Protein AF-A0A8H4WJ00-F1 (afdb_monomer_lite)

Foldseek 3Di:
DLLVLLVVLLCVQDVVPPLSVVLNVLSVVLLVLLVVLVVLFCVQQPLPDQDDPCLVVSVLSNQQSNWQSLLFLSLLQVQLSRVVLDDPQQSVLSCVQRSLVSSLLQLLLLLCLLPNDCQQQLDRHDCQLRSGSHNLVVQLCVPDDPVRVVLSSVQGNHDDPSSVSVSVSSVVCVVVSVVVNVVVCVVSVVVSVVSLVPDDCPRHPDSLLVVLQCVVVSPVVPRPPDQHFLPDDDPSLSSVLVSVSSVQLRPPVVDPDDSNVSSSVSNVVSRVVSRVVSVVVD

Radius of gyration: 19.88 Å; chains: 1; bounding box: 49×37×58 Å

Secondary structure (DSSP, 8-state):
-HHHHHHHHHHHHHTTSTTHHHHHHHHHHHHHHHHHHHHHHHHHS-TT----TTHHHHHHHHHIIIIIIIIIIHHHHHHHHHTT---HHHHHHHHHHHHHHHHHHHHHHHHHHHHS-HHHHSS---TTTTT---HHHHHHHTT--HHHHHHHHHHTT--THHHHHHHHHHHHTHHHHHHHHHHHHHHHHHHHHHHHHH---TTS--HHHHHTSGGGTT-TTSTTSS--------HHHHHHHHHHHHHHHHHHTTS-S-TTTTHHHHHHHHHHHHHHHHHTT-

Structure (mmCIF, N/CA/C/O backbone):
data_AF-A0A8H4WJ00-F1
#
_entry.id   AF-A0A8H4WJ00-F1
#
loop_
_atom_site.group_PDB
_atom_site.id
_atom_site.type_symbol
_atom_site.label_atom_id
_atom_site.label_alt_id
_atom_site.label_comp_id
_atom_site.label_asym_id
_atom_site.label_entity_id
_atom_site.label_seq_id
_atom_site.pdbx_PDB_ins_code
_atom_site.Cartn_x
_atom_site.Cartn_y
_atom_site.Cartn_z
_atom_site.occupancy
_atom_site.B_iso_or_equiv
_atom_site.auth_seq_id
_atom_site.auth_comp_id
_atom_site.auth_asym_id
_atom_site.auth_atom_id
_atom_site.pdbx_PDB_model_num
ATOM 1 N N . MET A 1 1 ? -11.958 8.884 -18.689 1.00 50.88 1 MET A N 1
ATOM 2 C CA . MET A 1 1 ? -11.162 9.752 -19.596 1.00 50.88 1 MET A CA 1
ATOM 3 C C . MET A 1 1 ? -9.664 9.709 -19.283 1.00 50.88 1 MET A C 1
ATOM 5 O O . MET A 1 1 ? -8.896 9.595 -20.225 1.00 50.88 1 MET A O 1
ATOM 9 N N . LEU A 1 2 ? -9.235 9.750 -18.011 1.00 61.88 2 LEU A N 1
ATOM 10 C CA . LEU A 1 2 ? -7.806 9.668 -17.639 1.00 61.88 2 LEU A CA 1
ATOM 11 C C . LEU A 1 2 ? -7.157 8.312 -17.966 1.00 61.88 2 LEU A C 1
ATOM 13 O O . LEU A 1 2 ? -6.053 8.285 -18.496 1.00 61.88 2 LEU A O 1
ATOM 17 N N . GLU A 1 3 ? -7.874 7.209 -17.751 1.00 64.56 3 GLU A N 1
ATOM 18 C CA . GLU A 1 3 ? -7.416 5.850 -18.080 1.00 64.56 3 GLU A CA 1
ATOM 19 C C . GLU A 1 3 ? -7.071 5.677 -19.569 1.00 64.56 3 GLU A C 1
ATOM 21 O O . GLU A 1 3 ? -6.047 5.103 -19.917 1.00 64.56 3 GLU A O 1
ATOM 26 N N . ALA A 1 4 ? -7.842 6.291 -20.474 1.00 70.25 4 ALA A N 1
ATOM 27 C CA . ALA A 1 4 ? -7.526 6.279 -21.904 1.00 70.25 4 ALA A CA 1
ATOM 28 C C . ALA A 1 4 ? -6.147 6.907 -22.213 1.00 70.25 4 ALA A C 1
ATOM 30 O O . ALA A 1 4 ? -5.505 6.545 -23.201 1.00 70.25 4 ALA A O 1
ATOM 31 N N . GLY A 1 5 ? -5.658 7.812 -21.356 1.00 69.00 5 GLY A N 1
ATOM 32 C CA . GLY A 1 5 ? -4.314 8.384 -21.443 1.00 69.00 5 GLY A CA 1
ATOM 33 C C . GLY A 1 5 ? -3.200 7.343 -21.301 1.00 69.00 5 GLY A C 1
ATOM 34 O O . GLY A 1 5 ? -2.166 7.483 -21.954 1.00 69.00 5 GLY A O 1
ATOM 35 N N . ILE A 1 6 ? -3.437 6.267 -20.544 1.00 68.12 6 ILE A N 1
ATOM 36 C CA . ILE A 1 6 ? -2.496 5.154 -20.343 1.00 68.12 6 ILE A CA 1
ATOM 37 C C . ILE A 1 6 ? -2.206 4.441 -21.664 1.00 68.12 6 ILE A C 1
ATOM 39 O O . ILE A 1 6 ? -1.093 3.984 -21.882 1.00 68.12 6 ILE A O 1
ATOM 43 N N . TYR A 1 7 ? -3.168 4.400 -22.585 1.00 73.88 7 TYR A N 1
ATOM 44 C CA . TYR A 1 7 ? -2.993 3.745 -23.884 1.00 73.88 7 TYR A CA 1
ATOM 45 C C . TYR A 1 7 ? -2.555 4.720 -24.979 1.00 73.88 7 TYR A C 1
ATOM 47 O O . TYR A 1 7 ? -1.837 4.349 -25.912 1.00 73.88 7 T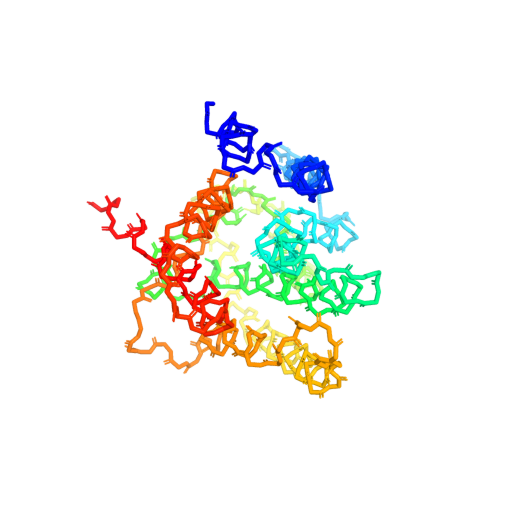YR A O 1
ATOM 55 N N . LEU A 1 8 ? -2.955 5.990 -24.873 1.00 76.94 8 LEU A N 1
ATOM 56 C CA . LEU A 1 8 ? -2.605 7.018 -25.851 1.00 76.94 8 LEU A CA 1
ATOM 57 C C . LEU A 1 8 ? -1.151 7.479 -25.718 1.00 76.94 8 LEU A C 1
ATOM 59 O O . LEU A 1 8 ? -0.478 7.666 -26.732 1.00 76.94 8 LEU A O 1
ATOM 63 N N . ILE A 1 9 ? -0.647 7.646 -24.495 1.00 73.50 9 ILE A N 1
ATOM 64 C CA . ILE A 1 9 ? 0.664 8.258 -24.257 1.00 73.50 9 ILE A CA 1
ATOM 65 C C . ILE A 1 9 ? 1.818 7.316 -24.640 1.00 73.50 9 ILE A C 1
ATOM 67 O O . ILE A 1 9 ? 2.657 7.737 -25.439 1.00 73.50 9 ILE A O 1
ATOM 71 N N . PRO A 1 10 ? 1.864 6.037 -24.217 1.00 73.88 10 PRO A N 1
ATOM 72 C CA . PRO A 1 10 ? 2.860 5.084 -24.710 1.00 73.88 10 PRO A CA 1
ATOM 73 C C . PRO A 1 10 ? 2.804 4.919 -26.229 1.00 73.8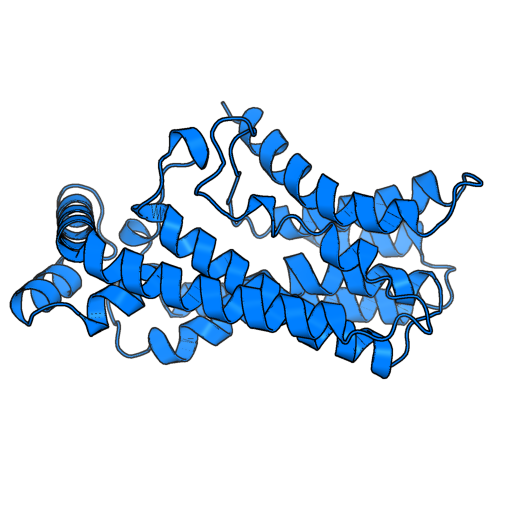8 10 PRO A C 1
ATOM 75 O O . PRO A 1 10 ? 3.842 4.883 -26.882 1.00 73.88 10 PRO A O 1
ATOM 78 N N . LYS A 1 11 ? 1.604 4.907 -26.827 1.00 80.19 11 LYS A N 1
ATOM 79 C CA . LYS A 1 11 ? 1.443 4.846 -28.287 1.00 80.19 11 LYS A CA 1
ATOM 80 C C . LYS A 1 11 ? 2.012 6.079 -28.997 1.00 80.19 11 LYS A C 1
ATOM 82 O O . LYS A 1 11 ? 2.527 5.963 -30.103 1.00 80.19 11 LYS A O 1
ATOM 87 N N . GLN A 1 12 ? 1.930 7.266 -28.406 1.00 78.50 12 GLN A N 1
ATOM 88 C CA . GLN A 1 12 ? 2.529 8.471 -28.990 1.00 78.50 12 GLN A CA 1
ATOM 89 C C . GLN A 1 12 ? 4.043 8.548 -28.765 1.00 78.50 12 GLN A C 1
ATOM 91 O O . GLN A 1 12 ? 4.761 9.045 -29.628 1.00 78.50 12 GLN A O 1
ATOM 96 N N . CYS A 1 13 ? 4.525 8.090 -27.611 1.00 73.62 13 CYS A N 1
ATOM 97 C CA . CYS A 1 13 ? 5.921 8.241 -27.204 1.00 73.62 13 CYS A CA 1
ATOM 98 C C . CYS A 1 13 ? 6.821 7.102 -27.694 1.00 73.62 13 CYS A C 1
ATOM 100 O O . CYS A 1 13 ? 7.981 7.343 -28.010 1.00 73.62 13 CYS A O 1
ATOM 102 N N . PHE A 1 14 ? 6.303 5.873 -27.743 1.00 79.75 14 PHE A N 1
ATOM 103 C CA . PHE A 1 14 ? 7.113 4.660 -27.848 1.00 79.75 14 PHE A CA 1
ATOM 104 C C . PHE A 1 14 ? 6.726 3.754 -29.010 1.00 79.75 14 PHE A C 1
ATOM 106 O O . PHE A 1 14 ? 7.332 2.707 -29.149 1.00 79.75 14 PHE A O 1
ATOM 113 N N . ARG A 1 15 ? 5.779 4.120 -29.881 1.00 87.38 15 ARG A N 1
ATOM 114 C CA . ARG A 1 15 ? 5.298 3.220 -30.952 1.00 87.38 15 ARG A CA 1
ATOM 115 C C . ARG A 1 15 ? 6.384 2.685 -31.890 1.00 87.38 15 ARG A C 1
ATOM 117 O O . ARG A 1 15 ? 6.210 1.606 -32.441 1.00 87.38 15 ARG A O 1
ATOM 124 N N . SER A 1 16 ? 7.471 3.425 -32.096 1.00 89.69 16 SER A N 1
ATOM 125 C CA . SER A 1 16 ? 8.626 2.982 -32.890 1.00 89.69 16 SER A CA 1
ATOM 126 C C . SER A 1 16 ? 9.734 2.327 -32.056 1.00 89.69 16 SER A C 1
ATOM 128 O O . SER A 1 16 ? 10.755 1.933 -32.611 1.00 89.69 16 SER A O 1
ATOM 130 N N . HIS A 1 17 ? 9.585 2.266 -30.733 1.00 87.75 17 HIS A N 1
ATOM 131 C CA . HIS A 1 17 ? 10.571 1.682 -29.834 1.00 87.75 17 HIS A CA 1
ATOM 132 C C . HIS A 1 17 ? 10.512 0.146 -29.906 1.00 87.75 17 HIS A C 1
ATOM 134 O O . HIS A 1 17 ? 9.410 -0.404 -29.876 1.00 87.75 17 HIS A O 1
ATOM 140 N N . PRO A 1 18 ? 11.652 -0.570 -29.937 1.00 93.00 18 PRO A N 1
ATOM 141 C CA . PRO A 1 18 ? 11.655 -2.034 -30.018 1.00 93.00 18 PRO A CA 1
ATOM 142 C C . PRO A 1 18 ? 10.881 -2.726 -28.886 1.00 93.00 18 PRO A C 1
ATOM 144 O O . PRO A 1 18 ? 10.153 -3.674 -29.143 1.00 93.00 18 PRO A O 1
ATOM 147 N N . ALA A 1 19 ? 10.959 -2.197 -27.660 1.00 89.69 19 ALA A N 1
ATOM 148 C CA . ALA A 1 19 ? 10.238 -2.717 -26.490 1.00 89.69 19 ALA A CA 1
ATOM 149 C C . ALA A 1 19 ? 8.786 -2.199 -26.352 1.00 89.69 19 ALA A C 1
ATOM 151 O O . ALA A 1 19 ? 8.213 -2.254 -25.267 1.00 89.69 19 ALA A O 1
ATOM 152 N N . TYR A 1 20 ? 8.196 -1.602 -27.399 1.00 90.00 20 TYR A N 1
ATOM 153 C CA . TYR A 1 20 ? 6.862 -0.989 -27.309 1.00 90.00 20 TYR A CA 1
ATOM 154 C C . TYR A 1 20 ? 5.785 -1.974 -26.858 1.00 90.00 20 TYR A C 1
ATOM 156 O O . TYR A 1 20 ? 4.983 -1.629 -25.993 1.00 90.00 20 TYR A O 1
ATOM 164 N N . ILE A 1 21 ? 5.769 -3.170 -27.452 1.00 93.00 21 ILE A N 1
ATOM 165 C CA . ILE A 1 21 ? 4.765 -4.192 -27.151 1.00 93.00 21 ILE A CA 1
ATOM 166 C C . ILE A 1 21 ? 4.910 -4.654 -25.706 1.00 93.00 21 ILE A C 1
ATOM 168 O O . ILE A 1 21 ? 3.934 -4.568 -24.973 1.00 93.00 21 ILE A O 1
ATOM 172 N N . ASP A 1 22 ? 6.122 -4.993 -25.265 1.00 91.69 22 ASP A N 1
ATOM 173 C CA . ASP A 1 22 ? 6.364 -5.436 -23.887 1.00 91.69 22 ASP A CA 1
ATOM 174 C C . ASP A 1 22 ? 5.949 -4.365 -22.866 1.00 91.69 22 ASP A C 1
ATOM 176 O O . ASP A 1 22 ? 5.297 -4.652 -21.865 1.00 91.69 22 ASP A O 1
ATOM 180 N N . ILE A 1 23 ? 6.290 -3.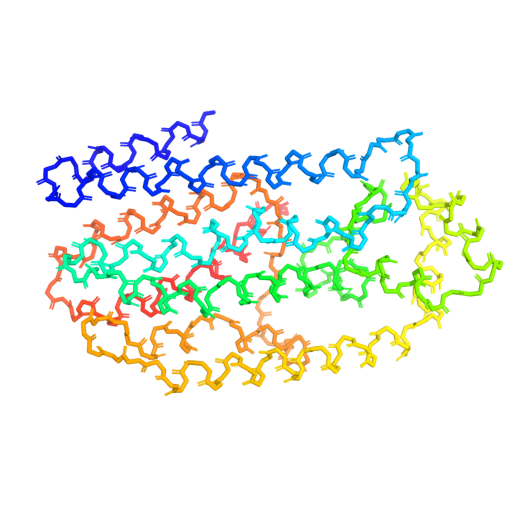096 -23.129 1.00 87.12 23 ILE A N 1
ATOM 181 C CA . ILE A 1 23 ? 5.881 -1.971 -22.278 1.00 87.12 23 ILE A CA 1
ATOM 182 C C . ILE A 1 23 ? 4.352 -1.863 -22.247 1.00 87.12 23 ILE A C 1
ATOM 184 O O . ILE A 1 23 ? 3.768 -1.686 -21.181 1.00 87.12 23 ILE A O 1
ATOM 188 N N . PHE A 1 24 ? 3.696 -1.955 -23.403 1.00 87.50 24 PHE A N 1
ATOM 189 C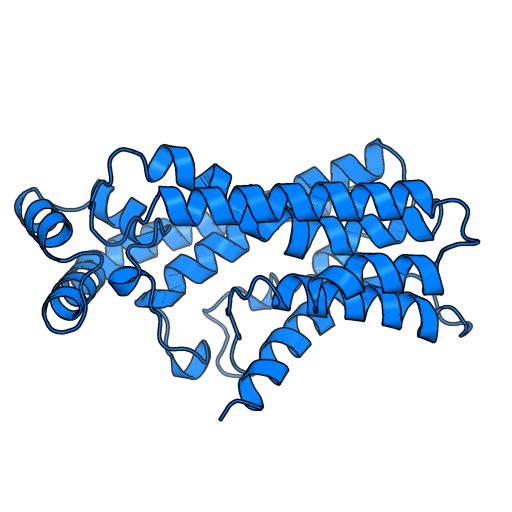 CA . PHE A 1 24 ? 2.246 -1.842 -23.516 1.00 87.50 24 PHE A CA 1
ATOM 190 C C . PHE A 1 24 ? 1.512 -2.998 -22.820 1.00 87.50 24 PHE A C 1
ATOM 192 O O . PHE A 1 24 ? 0.539 -2.756 -22.107 1.00 87.50 24 PHE A O 1
ATOM 199 N N . GLU A 1 25 ? 1.997 -4.230 -22.968 1.00 91.00 25 GLU A N 1
ATOM 200 C CA . GLU A 1 25 ? 1.484 -5.403 -22.257 1.00 91.00 25 GLU A CA 1
ATOM 201 C C . GLU A 1 25 ? 1.643 -5.251 -20.746 1.00 91.00 25 GLU A C 1
ATOM 203 O O . GLU A 1 25 ? 0.683 -5.486 -20.011 1.00 91.00 25 GLU A O 1
ATOM 208 N N . LEU A 1 26 ? 2.797 -4.753 -20.283 1.00 88.94 26 LEU A N 1
ATOM 209 C CA . LEU A 1 26 ? 3.007 -4.465 -18.869 1.00 88.94 26 LEU A CA 1
ATOM 210 C C . LEU A 1 26 ? 1.968 -3.461 -18.352 1.00 88.94 26 LEU A C 1
ATOM 212 O O . LEU A 1 26 ? 1.365 -3.698 -17.310 1.00 88.94 26 LEU A O 1
ATOM 216 N N . PHE A 1 27 ? 1.703 -2.373 -19.081 1.00 84.81 27 PHE A N 1
ATOM 217 C CA . PHE A 1 27 ? 0.651 -1.420 -18.714 1.00 84.81 27 PHE A CA 1
ATOM 218 C C . PHE A 1 27 ? -0.715 -2.090 -18.557 1.00 84.81 27 PHE A C 1
ATOM 220 O O . PHE A 1 27 ? -1.368 -1.900 -17.535 1.00 84.81 27 PHE A O 1
ATOM 227 N N . HIS A 1 28 ? -1.127 -2.896 -19.536 1.00 87.06 28 HIS A N 1
ATOM 228 C CA . HIS A 1 28 ? -2.401 -3.611 -19.489 1.00 87.06 28 HIS A CA 1
ATOM 229 C C . HIS A 1 28 ? -2.495 -4.578 -18.306 1.00 87.06 28 HIS A C 1
ATOM 231 O O . HIS A 1 28 ? -3.513 -4.600 -17.613 1.00 87.06 28 HIS A O 1
ATOM 237 N N . GLU A 1 29 ? -1.438 -5.351 -18.058 1.00 90.38 29 GLU A N 1
ATOM 238 C CA . GLU A 1 29 ? -1.390 -6.291 -16.942 1.00 90.38 29 GLU A CA 1
ATOM 239 C C . GLU A 1 29 ? -1.516 -5.558 -15.602 1.00 90.38 29 GLU A C 1
ATOM 241 O O . GLU A 1 29 ? -2.303 -5.968 -14.747 1.00 90.38 29 GLU A O 1
ATOM 246 N N . ARG A 1 30 ? -0.791 -4.442 -15.426 1.00 86.94 30 ARG A N 1
ATOM 247 C CA . ARG A 1 30 ? -0.863 -3.659 -14.187 1.00 86.94 30 ARG A CA 1
ATOM 248 C C . ARG A 1 30 ? -2.214 -2.976 -14.018 1.00 86.94 30 ARG A C 1
ATOM 250 O O . ARG A 1 30 ? -2.721 -2.976 -12.905 1.00 86.94 30 ARG A O 1
ATOM 257 N N . THR A 1 31 ? -2.837 -2.474 -15.088 1.00 83.69 31 THR A N 1
ATOM 258 C CA . THR A 1 31 ? -4.208 -1.937 -15.013 1.00 83.69 31 THR A CA 1
ATOM 259 C C . THR A 1 31 ? -5.184 -2.998 -14.519 1.00 83.69 31 THR A C 1
ATOM 261 O O . THR A 1 31 ? -5.901 -2.765 -13.551 1.00 83.69 31 THR A O 1
ATOM 264 N N . TRP A 1 32 ? -5.151 -4.192 -15.113 1.00 87.75 32 TRP A N 1
ATOM 265 C CA . TRP A 1 32 ? -6.017 -5.290 -14.692 1.00 87.75 32 TRP A CA 1
ATOM 266 C C . TRP A 1 32 ? -5.777 -5.701 -13.230 1.00 87.75 32 TRP A C 1
ATOM 268 O O . TRP A 1 32 ? -6.730 -5.903 -12.479 1.00 87.75 32 TRP A O 1
ATOM 278 N N . GLN A 1 33 ? -4.516 -5.781 -12.799 1.00 89.06 33 GLN A N 1
ATOM 279 C CA . GLN A 1 33 ? -4.152 -6.069 -11.409 1.00 89.06 33 GLN A CA 1
ATOM 280 C C . GLN A 1 33 ? -4.690 -5.011 -10.436 1.00 89.06 33 GLN A C 1
ATOM 282 O O . GLN A 1 33 ? -5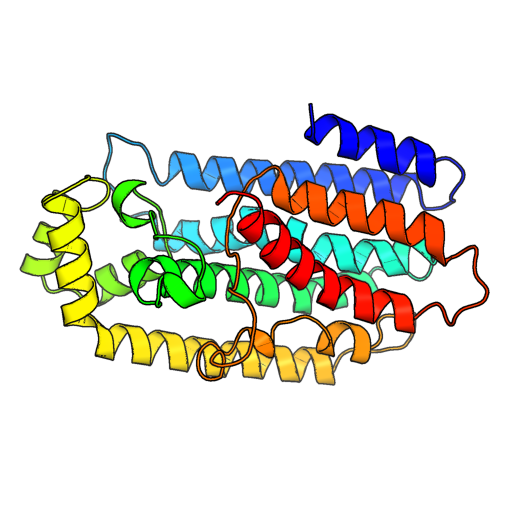.302 -5.368 -9.430 1.00 89.06 33 GLN A O 1
ATOM 287 N N . THR A 1 34 ? -4.535 -3.727 -10.754 1.00 84.38 34 THR A N 1
ATOM 288 C CA . THR A 1 34 ? -5.071 -2.623 -9.945 1.00 84.38 34 THR A CA 1
ATOM 289 C C . THR A 1 34 ? -6.594 -2.655 -9.879 1.00 84.38 34 THR A C 1
ATOM 291 O O . THR A 1 34 ? -7.164 -2.506 -8.796 1.00 84.38 34 THR A O 1
ATOM 294 N N . ASP A 1 35 ? -7.269 -2.956 -10.987 1.00 85.81 35 ASP A N 1
ATOM 295 C CA . ASP A 1 35 ? -8.725 -3.106 -11.009 1.00 85.81 35 ASP A CA 1
ATOM 296 C C . ASP A 1 35 ? -9.203 -4.285 -10.156 1.00 85.81 35 ASP A C 1
ATOM 298 O O . ASP A 1 35 ? -10.207 -4.162 -9.448 1.00 85.81 35 ASP A O 1
ATOM 302 N N . LEU A 1 36 ? -8.473 -5.407 -10.156 1.00 89.19 36 LEU A N 1
ATOM 303 C CA . LEU A 1 36 ? -8.727 -6.522 -9.241 1.00 89.19 36 LEU A CA 1
ATOM 304 C C . LEU A 1 36 ? -8.527 -6.116 -7.778 1.00 89.19 36 LEU A C 1
ATOM 306 O O . LEU A 1 36 ? -9.330 -6.500 -6.927 1.00 89.19 36 LEU A O 1
ATOM 310 N N . GLY A 1 37 ? -7.493 -5.327 -7.481 1.00 88.31 37 GLY A N 1
ATOM 311 C CA . GLY A 1 37 ? -7.250 -4.772 -6.150 1.00 88.31 37 GLY A CA 1
ATOM 312 C C . GLY A 1 37 ? -8.400 -3.880 -5.677 1.00 88.31 37 GLY A C 1
ATOM 313 O O . GLY A 1 37 ? -8.940 -4.089 -4.592 1.00 88.31 37 GLY A O 1
ATOM 314 N N . HIS A 1 38 ? -8.847 -2.943 -6.517 1.00 83.81 38 HIS A N 1
ATOM 315 C CA . HIS A 1 38 ? -10.003 -2.088 -6.231 1.00 83.81 38 HIS A CA 1
ATOM 316 C C . HIS A 1 38 ? -11.316 -2.867 -6.138 1.00 83.81 38 HIS A C 1
ATOM 318 O O . HIS A 1 38 ? -12.186 -2.530 -5.335 1.00 83.81 38 HIS A O 1
ATOM 324 N N . LEU A 1 39 ? -11.496 -3.904 -6.959 1.00 87.69 39 LEU A N 1
ATOM 325 C CA . LEU A 1 39 ? -12.635 -4.802 -6.831 1.00 87.69 39 LEU A CA 1
ATOM 326 C C . LEU A 1 39 ? -12.597 -5.520 -5.481 1.00 87.69 39 LEU A C 1
ATOM 328 O O . LEU A 1 39 ? -13.620 -5.528 -4.803 1.00 87.69 39 LEU A O 1
ATOM 332 N N . CYS A 1 40 ? -11.437 -6.055 -5.082 1.00 87.12 40 CYS A N 1
ATOM 333 C CA . CYS A 1 40 ? -11.230 -6.692 -3.782 1.00 87.12 40 CYS A CA 1
ATOM 334 C C . CYS A 1 40 ? -11.600 -5.743 -2.631 1.00 87.12 40 CYS A C 1
ATOM 336 O O . CYS A 1 40 ? -12.417 -6.108 -1.793 1.00 87.12 40 CYS A O 1
ATOM 338 N N . ASP A 1 41 ? -11.083 -4.511 -2.658 1.00 85.44 41 ASP A N 1
ATOM 339 C CA . ASP A 1 41 ? -11.375 -3.456 -1.675 1.00 85.44 41 ASP A CA 1
ATOM 340 C C . ASP A 1 41 ? -12.886 -3.225 -1.517 1.00 85.44 41 ASP A C 1
ATOM 342 O O . ASP A 1 41 ? -13.423 -3.269 -0.409 1.00 85.44 41 ASP A O 1
ATOM 346 N N . ARG A 1 42 ? -13.610 -3.103 -2.638 1.00 84.00 42 ARG A N 1
ATOM 347 C CA . ARG A 1 42 ? -15.070 -2.915 -2.636 1.00 84.00 42 ARG A CA 1
ATOM 348 C C . ARG A 1 42 ? -15.842 -4.130 -2.124 1.00 84.00 42 ARG A C 1
ATOM 350 O O . ARG A 1 42 ? -16.788 -3.961 -1.364 1.00 84.00 42 ARG A O 1
ATOM 357 N N . ILE A 1 43 ? -15.466 -5.353 -2.512 1.00 84.69 43 ILE A N 1
ATOM 358 C CA . ILE A 1 43 ? -16.167 -6.563 -2.036 1.00 84.69 43 ILE A CA 1
ATOM 359 C C . ILE A 1 43 ? -15.866 -6.874 -0.565 1.00 84.69 43 ILE A C 1
ATOM 361 O O . ILE A 1 43 ? -16.619 -7.620 0.058 1.00 84.69 43 ILE A O 1
ATOM 365 N N . THR A 1 44 ? -14.757 -6.365 -0.016 1.00 81.50 44 THR A N 1
ATOM 366 C CA . THR A 1 44 ? -14.441 -6.481 1.416 1.00 81.50 44 THR A CA 1
ATOM 367 C C . THR A 1 44 ? -15.133 -5.438 2.274 1.00 81.50 44 THR A C 1
ATOM 369 O O . THR A 1 44 ? -15.323 -5.693 3.455 1.00 81.50 44 THR A O 1
ATOM 372 N N . ALA A 1 45 ? -15.546 -4.317 1.687 1.00 76.81 45 ALA A N 1
ATOM 373 C CA . ALA A 1 45 ? -16.151 -3.190 2.385 1.00 76.81 45 ALA A CA 1
ATOM 374 C C . ALA A 1 45 ? -17.558 -2.854 1.842 1.00 76.81 45 ALA A C 1
ATOM 376 O O . ALA A 1 45 ? -17.791 -1.718 1.427 1.00 76.81 45 ALA A O 1
ATOM 377 N N . PRO A 1 46 ? -18.511 -3.808 1.777 1.00 75.44 46 PRO A N 1
ATOM 378 C CA . PRO A 1 46 ? -19.875 -3.472 1.379 1.00 75.44 46 PRO A CA 1
ATOM 379 C C . PRO A 1 46 ? -20.492 -2.507 2.403 1.00 75.44 46 PRO A C 1
ATOM 381 O O . PRO A 1 46 ? -20.306 -2.672 3.609 1.00 75.44 46 PRO A O 1
ATOM 384 N N . GLU A 1 47 ? -21.234 -1.510 1.920 1.00 65.12 47 GLU A N 1
ATOM 385 C CA . GLU A 1 47 ? -21.755 -0.408 2.748 1.00 65.12 47 GLU A CA 1
ATOM 386 C C . GLU A 1 47 ? -22.708 -0.892 3.862 1.00 65.12 47 GLU A C 1
ATOM 388 O O . GLU A 1 47 ? -22.730 -0.318 4.948 1.00 65.12 47 GLU A O 1
ATOM 393 N N . ASP A 1 48 ? -23.427 -1.998 3.625 1.00 65.12 48 ASP A N 1
ATOM 394 C CA . ASP A 1 48 ? -24.487 -2.498 4.515 1.00 65.12 48 ASP A CA 1
ATOM 395 C C . ASP A 1 48 ? -24.162 -3.829 5.228 1.00 65.12 48 ASP A C 1
ATOM 397 O O . ASP A 1 48 ? -24.963 -4.309 6.034 1.00 65.12 48 ASP A O 1
ATOM 401 N N . ILE A 1 49 ? -23.014 -4.463 4.940 1.00 66.69 49 ILE A N 1
ATOM 402 C CA . ILE A 1 49 ? -22.649 -5.780 5.499 1.00 66.69 49 ILE A CA 1
ATOM 403 C C . ILE A 1 49 ? -21.299 -5.692 6.219 1.00 66.69 49 ILE A C 1
ATOM 405 O O . ILE A 1 49 ? -20.237 -5.617 5.608 1.00 66.69 49 ILE A O 1
ATOM 409 N N . PHE A 1 50 ? -21.330 -5.779 7.546 1.00 67.69 50 PHE A N 1
ATOM 410 C CA . PHE A 1 50 ? -20.125 -5.761 8.376 1.00 67.69 50 PHE A CA 1
ATOM 411 C C . PHE A 1 50 ? -19.649 -7.192 8.627 1.00 67.69 50 PHE A C 1
ATOM 413 O O . PHE A 1 50 ? -20.322 -7.963 9.310 1.00 67.69 50 PHE A O 1
ATOM 420 N N . ASN A 1 51 ? -18.506 -7.570 8.048 1.00 72.12 51 ASN A N 1
ATOM 421 C CA . ASN A 1 51 ? -17.909 -8.884 8.270 1.00 72.12 51 ASN A CA 1
ATOM 422 C C . ASN A 1 51 ? -16.377 -8.828 8.239 1.00 72.12 51 ASN A C 1
ATOM 424 O O . ASN A 1 51 ? -15.771 -8.651 7.184 1.00 72.12 51 ASN A O 1
ATOM 428 N N . PHE A 1 52 ? -15.767 -9.080 9.395 1.00 80.38 52 PHE A N 1
ATOM 429 C CA . PHE A 1 52 ? -14.319 -9.081 9.579 1.00 80.38 52 PHE A CA 1
ATOM 430 C C . PHE A 1 52 ? -13.628 -10.416 9.271 1.00 80.38 52 PHE A C 1
ATOM 432 O O . PHE A 1 52 ? -12.405 -10.445 9.139 1.00 80.38 52 PHE A O 1
ATOM 439 N N . ASP A 1 53 ? -14.365 -11.521 9.132 1.00 76.94 53 ASP A N 1
ATOM 440 C CA . ASP A 1 53 ? -13.801 -12.880 9.085 1.00 76.94 53 ASP A CA 1
ATOM 441 C C . ASP A 1 53 ? -12.832 -13.079 7.912 1.00 76.94 53 ASP A C 1
ATOM 443 O O . ASP A 1 53 ? -11.879 -13.853 7.988 1.00 76.94 53 ASP A O 1
ATOM 447 N N . ASN A 1 54 ? -13.048 -12.340 6.824 1.00 76.44 54 ASN A N 1
ATOM 448 C CA . ASN A 1 54 ? -12.240 -12.439 5.614 1.00 76.44 54 ASN A CA 1
ATOM 449 C C . ASN A 1 54 ? -11.150 -11.366 5.500 1.00 76.44 54 ASN A C 1
ATOM 451 O O . ASN A 1 54 ? -10.359 -11.424 4.556 1.00 76.44 54 ASN A O 1
ATOM 455 N N . PHE A 1 55 ? -11.102 -10.390 6.411 1.00 82.06 55 PHE A N 1
ATOM 456 C CA . PHE A 1 55 ? -10.188 -9.252 6.294 1.00 82.06 55 PHE A CA 1
ATOM 457 C C . PHE A 1 55 ? -8.714 -9.693 6.311 1.00 82.06 55 PHE A C 1
ATOM 459 O O . PHE A 1 55 ? -7.996 -9.343 5.372 1.00 82.06 55 PHE A O 1
ATOM 466 N N . PRO A 1 56 ? -8.248 -10.547 7.249 1.00 79.19 56 PRO A N 1
ATOM 467 C CA . PRO A 1 56 ? -6.832 -10.916 7.302 1.00 79.19 56 PRO A CA 1
ATOM 468 C C . PRO A 1 56 ? -6.350 -11.664 6.054 1.00 79.19 56 PRO A C 1
ATOM 470 O O . PRO A 1 56 ? -5.234 -11.446 5.587 1.00 79.19 56 PRO A O 1
ATOM 473 N N . ILE A 1 57 ? -7.198 -12.533 5.494 1.00 75.81 57 ILE A N 1
ATOM 474 C CA . ILE A 1 57 ? -6.865 -13.361 4.325 1.00 75.81 57 ILE A CA 1
ATOM 475 C C . ILE A 1 57 ? -6.805 -12.501 3.055 1.00 75.81 57 ILE A C 1
ATOM 477 O O . ILE A 1 57 ? -5.968 -12.732 2.183 1.00 75.81 57 ILE A O 1
ATOM 481 N N . LYS A 1 58 ? -7.680 -11.495 2.948 1.00 84.50 58 LYS A N 1
ATOM 482 C CA . LYS A 1 58 ? -7.799 -10.643 1.757 1.00 84.50 58 LYS A CA 1
ATOM 483 C C . LYS A 1 58 ? -6.888 -9.419 1.788 1.00 84.50 58 LYS A C 1
ATOM 485 O O . LYS A 1 58 ? -6.549 -8.912 0.722 1.00 84.50 58 LYS A O 1
ATOM 490 N N . TYR A 1 59 ? -6.457 -8.971 2.966 1.00 91.12 59 TYR A N 1
ATOM 491 C CA . TYR A 1 59 ? -5.687 -7.738 3.113 1.00 91.12 59 TYR A CA 1
ATOM 492 C C . TYR A 1 59 ? -4.393 -7.740 2.291 1.00 91.12 59 TYR A C 1
ATOM 494 O O . TYR A 1 59 ? -4.154 -6.824 1.509 1.00 91.12 59 TYR A O 1
ATOM 502 N N . MET A 1 60 ? -3.590 -8.808 2.381 1.00 91.88 60 MET A N 1
ATOM 503 C CA . MET A 1 60 ? -2.334 -8.884 1.623 1.00 91.88 60 MET A CA 1
ATOM 504 C C . MET A 1 60 ? -2.555 -8.915 0.108 1.00 91.88 60 MET A C 1
ATOM 506 O O . MET A 1 60 ? -1.755 -8.357 -0.642 1.00 91.88 60 MET A O 1
ATOM 510 N N . PHE A 1 61 ? -3.651 -9.526 -0.352 1.00 92.00 61 PHE A N 1
ATOM 511 C CA . PHE A 1 61 ? -4.049 -9.463 -1.755 1.00 92.00 61 PHE A CA 1
ATOM 512 C C . PHE A 1 61 ? -4.377 -8.017 -2.146 1.00 92.00 61 PHE A C 1
ATOM 514 O O . PHE A 1 61 ? -3.823 -7.504 -3.114 1.00 92.00 61 PHE A O 1
ATOM 521 N N . LEU A 1 62 ? -5.214 -7.339 -1.356 1.00 90.38 62 LEU A N 1
ATOM 522 C CA . LEU A 1 62 ? -5.614 -5.955 -1.593 1.00 90.38 62 LEU A CA 1
ATOM 523 C C . LEU A 1 62 ? -4.393 -5.045 -1.746 1.00 90.38 62 LEU A C 1
ATOM 525 O O . LEU A 1 62 ? -4.234 -4.450 -2.805 1.00 90.38 62 LEU A O 1
ATOM 529 N N . VAL A 1 63 ? -3.486 -5.004 -0.769 1.00 90.56 63 VAL A N 1
ATOM 530 C CA . VAL A 1 63 ? -2.329 -4.087 -0.816 1.00 90.56 63 VAL A CA 1
ATOM 531 C C . VAL A 1 63 ? -1.341 -4.402 -1.945 1.00 90.56 63 VAL A C 1
ATOM 533 O O . VAL A 1 63 ? -0.690 -3.507 -2.484 1.00 90.56 63 VAL A O 1
ATOM 536 N N . THR A 1 64 ? -1.241 -5.672 -2.347 1.00 91.94 64 THR A N 1
ATOM 537 C CA . THR A 1 64 ? -0.356 -6.088 -3.446 1.00 91.94 64 THR A CA 1
ATOM 538 C C . THR A 1 64 ? -0.897 -5.617 -4.790 1.00 91.94 64 THR A C 1
ATOM 540 O O . THR A 1 64 ? -0.178 -5.005 -5.580 1.00 91.94 64 THR A O 1
ATOM 543 N N . TYR A 1 65 ? -2.173 -5.901 -5.045 1.00 90.69 65 TYR A N 1
ATOM 544 C CA . TYR A 1 65 ? -2.793 -5.675 -6.345 1.00 90.69 65 TYR A CA 1
ATOM 545 C C . TYR A 1 65 ? -3.263 -4.236 -6.527 1.00 90.69 65 TYR A C 1
ATOM 547 O O . TYR A 1 65 ? -3.090 -3.684 -7.606 1.00 90.69 65 TYR A O 1
ATOM 555 N N . LYS A 1 66 ? -3.787 -3.608 -5.471 1.00 86.31 66 LYS A N 1
ATOM 556 C CA . LYS A 1 66 ? -4.267 -2.223 -5.503 1.00 86.31 66 LYS A CA 1
ATOM 557 C C . LYS A 1 66 ? -3.125 -1.211 -5.600 1.00 86.31 66 LYS A C 1
ATOM 559 O O . LYS A 1 66 ? -3.285 -0.239 -6.323 1.00 86.31 66 LYS A O 1
ATOM 564 N N . THR A 1 67 ? -2.000 -1.464 -4.922 1.00 83.81 67 THR A N 1
ATOM 565 C CA . THR A 1 67 ? -0.960 -0.440 -4.704 1.00 83.81 67 THR A CA 1
ATOM 566 C C . THR A 1 67 ? 0.424 -0.884 -5.182 1.00 83.81 67 THR A C 1
ATOM 568 O O . THR A 1 67 ? 1.076 -0.198 -5.966 1.00 83.81 67 THR A O 1
ATOM 571 N N . ALA A 1 68 ? 0.919 -2.047 -4.744 1.00 88.75 68 ALA A N 1
ATOM 572 C CA . ALA A 1 68 ? 2.330 -2.389 -4.953 1.00 88.75 68 ALA A CA 1
ATOM 573 C C . ALA A 1 68 ? 2.726 -2.524 -6.440 1.00 88.75 68 ALA A C 1
ATOM 575 O O . ALA A 1 68 ? 3.798 -2.070 -6.855 1.00 88.75 68 ALA A O 1
ATOM 576 N N . HIS A 1 69 ? 1.859 -3.116 -7.263 1.00 88.25 69 HIS A N 1
ATOM 577 C CA . HIS A 1 69 ? 2.146 -3.319 -8.683 1.00 88.25 69 HIS A CA 1
ATOM 578 C C . HIS A 1 69 ? 2.180 -2.021 -9.501 1.00 88.25 69 HIS A C 1
ATOM 580 O O . HIS A 1 69 ? 3.122 -1.826 -10.275 1.00 88.25 69 HIS A O 1
ATOM 586 N N . CYS A 1 70 ? 1.182 -1.147 -9.350 1.00 80.44 70 CYS A N 1
ATOM 587 C CA . CYS A 1 70 ? 1.076 0.091 -10.126 1.00 80.44 70 CYS A CA 1
ATOM 588 C C . CYS A 1 70 ? 1.996 1.196 -9.595 1.00 80.44 70 CYS A C 1
ATOM 590 O O . CYS A 1 70 ? 2.679 1.837 -10.392 1.00 80.44 70 CYS A O 1
ATOM 592 N N . SER A 1 71 ? 2.063 1.399 -8.276 1.00 77.56 71 SER A N 1
ATOM 593 C CA . SER A 1 71 ? 2.751 2.557 -7.691 1.00 77.56 71 SER A CA 1
ATOM 594 C C . SER A 1 71 ? 4.255 2.330 -7.498 1.00 77.56 71 SER A C 1
ATOM 596 O O . SER A 1 71 ? 5.016 3.295 -7.488 1.00 77.56 71 SER A O 1
ATOM 598 N N . PHE A 1 72 ? 4.709 1.073 -7.378 1.00 82.75 72 PHE A N 1
ATOM 599 C CA . PHE A 1 72 ? 6.118 0.755 -7.093 1.00 82.75 72 PHE A CA 1
ATOM 600 C C . PHE A 1 72 ? 6.792 -0.059 -8.194 1.00 82.75 72 PHE A C 1
ATOM 602 O O . PHE A 1 72 ? 7.838 0.347 -8.699 1.00 82.75 72 PHE A O 1
ATOM 609 N N . TYR A 1 73 ? 6.220 -1.198 -8.590 1.00 88.44 73 TYR A N 1
ATOM 610 C CA . TYR A 1 73 ? 6.876 -2.079 -9.561 1.00 88.44 73 TYR A CA 1
ATOM 611 C C . TYR A 1 73 ? 6.898 -1.496 -10.981 1.00 88.44 73 TYR A C 1
ATOM 613 O O . TYR A 1 73 ? 7.974 -1.340 -11.562 1.00 88.44 73 TYR A O 1
ATOM 621 N N . LEU A 1 74 ? 5.726 -1.144 -11.523 1.00 86.06 74 LEU A N 1
ATOM 622 C CA . LEU A 1 74 ? 5.567 -0.578 -12.866 1.00 86.06 74 LEU A CA 1
ATOM 623 C C . LEU A 1 74 ? 6.561 0.558 -13.171 1.00 86.06 74 LEU A C 1
ATOM 625 O O . LEU A 1 74 ? 7.305 0.431 -14.145 1.00 86.06 74 LEU A O 1
ATOM 629 N N . PRO A 1 75 ? 6.645 1.642 -12.371 1.00 77.81 75 PRO A N 1
ATOM 630 C CA . PRO A 1 75 ? 7.494 2.782 -12.709 1.00 77.81 75 PRO A CA 1
ATOM 631 C C . PRO A 1 75 ? 8.983 2.434 -12.795 1.00 77.81 75 PRO A C 1
ATOM 633 O O . PRO A 1 75 ? 9.699 3.016 -13.611 1.00 77.81 75 PRO A O 1
ATOM 636 N N . VAL A 1 76 ? 9.454 1.473 -11.995 1.00 81.75 76 VAL A N 1
ATOM 637 C CA . VAL A 1 76 ? 10.858 1.042 -12.007 1.00 81.75 76 VAL A CA 1
ATOM 638 C C . VAL A 1 76 ? 11.120 0.041 -13.129 1.00 81.75 76 VAL A C 1
ATOM 640 O O . VAL A 1 76 ? 12.161 0.133 -13.773 1.00 81.75 76 VAL A O 1
ATOM 643 N N . ALA A 1 77 ? 10.187 -0.874 -13.409 1.00 87.31 77 ALA A N 1
ATOM 644 C CA . ALA A 1 77 ? 10.316 -1.873 -14.473 1.00 87.31 77 ALA A CA 1
ATOM 645 C C . ALA A 1 77 ? 10.358 -1.246 -15.878 1.00 87.31 77 ALA A C 1
ATOM 647 O O . ALA A 1 77 ? 11.077 -1.732 -16.754 1.00 87.31 77 ALA A O 1
ATOM 648 N N . LEU A 1 78 ? 9.665 -0.119 -16.085 1.00 84.69 78 LEU A N 1
ATOM 649 C CA . LEU A 1 78 ? 9.661 0.600 -17.365 1.00 84.69 78 LEU A CA 1
ATOM 650 C C . LEU A 1 78 ? 11.058 1.046 -17.811 1.00 84.69 78 LEU A C 1
ATOM 652 O O . LEU A 1 78 ? 11.341 1.089 -19.008 1.00 84.69 78 LEU A O 1
ATOM 656 N N . ALA A 1 79 ? 11.941 1.373 -16.870 1.00 81.44 79 ALA A N 1
ATOM 657 C CA . ALA A 1 79 ? 13.260 1.902 -17.176 1.00 81.44 79 ALA A CA 1
ATOM 658 C C . ALA A 1 79 ? 14.204 0.894 -17.863 1.00 81.44 79 ALA A C 1
ATOM 660 O O . ALA A 1 79 ? 14.667 1.193 -18.968 1.00 81.44 79 ALA A O 1
ATOM 661 N N . PRO A 1 80 ? 14.489 -0.297 -17.295 1.00 83.00 80 PRO A N 1
ATOM 662 C CA . PRO A 1 80 ? 15.301 -1.298 -17.976 1.00 83.00 80 PRO A CA 1
ATOM 663 C C . PRO A 1 80 ? 14.633 -1.803 -19.262 1.00 83.00 80 PRO A C 1
ATOM 665 O O . PRO A 1 80 ? 15.344 -2.102 -20.218 1.00 83.00 80 PRO A O 1
ATOM 668 N N . MET A 1 81 ? 13.296 -1.839 -19.348 1.00 86.94 81 MET A N 1
ATOM 669 C CA . MET A 1 81 ? 12.595 -2.201 -20.591 1.00 86.94 81 MET A CA 1
ATOM 670 C C . MET A 1 81 ? 12.836 -1.169 -21.694 1.00 86.94 81 MET A C 1
ATOM 672 O O . MET A 1 81 ? 13.218 -1.516 -22.811 1.00 86.94 81 MET A O 1
ATOM 676 N N . TYR A 1 82 ? 12.687 0.115 -21.369 1.00 83.75 82 TYR A N 1
ATOM 677 C CA . TYR A 1 82 ? 12.952 1.200 -22.306 1.00 83.75 82 TYR A CA 1
ATOM 678 C C . TYR A 1 82 ? 14.423 1.231 -22.741 1.00 83.75 82 TYR A C 1
ATOM 680 O O . TYR A 1 82 ? 14.730 1.433 -23.910 1.00 83.75 82 TYR A O 1
ATOM 688 N N . LEU A 1 83 ? 15.356 0.988 -21.822 1.00 83.62 83 LEU A N 1
ATOM 689 C CA . LEU A 1 83 ? 16.785 0.953 -22.139 1.00 83.62 83 LEU A CA 1
ATOM 690 C C . LEU A 1 83 ? 17.225 -0.332 -22.861 1.00 83.62 83 LEU A C 1
ATOM 692 O O . LEU A 1 83 ? 18.394 -0.424 -23.229 1.00 83.62 83 LEU A O 1
ATOM 696 N N . GLN A 1 84 ? 16.316 -1.293 -23.081 1.00 85.94 84 GLN A N 1
ATOM 697 C CA . GLN A 1 84 ? 16.602 -2.622 -23.643 1.00 85.94 84 GLN A CA 1
ATOM 698 C C . GLN A 1 84 ? 17.642 -3.405 -22.825 1.00 85.94 84 GLN A C 1
ATOM 700 O O . GLN A 1 84 ? 18.473 -4.136 -23.357 1.00 85.94 84 GLN A O 1
ATOM 705 N N . LEU A 1 85 ? 17.590 -3.229 -21.505 1.00 85.50 85 LEU A N 1
ATOM 706 C CA . LEU A 1 85 ? 18.423 -3.917 -20.518 1.00 85.50 85 LEU A CA 1
ATOM 707 C C . LEU A 1 85 ? 17.615 -4.897 -19.657 1.00 85.50 85 LEU A C 1
ATOM 709 O O . LEU A 1 85 ? 18.187 -5.627 -18.847 1.00 85.50 85 LEU A O 1
ATOM 713 N N . ALA A 1 86 ? 16.290 -4.914 -19.823 1.00 88.06 86 ALA A N 1
ATOM 714 C CA . ALA A 1 86 ? 15.415 -5.825 -19.110 1.00 88.06 86 ALA A CA 1
ATOM 715 C C . ALA A 1 86 ? 15.732 -7.281 -19.468 1.00 88.06 86 ALA A C 1
ATOM 717 O O . ALA A 1 86 ? 15.702 -7.700 -20.621 1.00 88.06 86 ALA A O 1
ATOM 718 N N . THR A 1 87 ? 15.994 -8.056 -18.429 1.00 89.38 87 THR A N 1
ATOM 719 C CA . THR A 1 87 ? 16.042 -9.516 -18.437 1.00 89.38 87 THR A CA 1
ATOM 720 C C . THR A 1 87 ? 15.100 -10.047 -17.360 1.00 89.38 87 THR A C 1
ATOM 722 O O . THR A 1 87 ? 14.784 -9.326 -16.407 1.00 89.38 87 THR A O 1
ATOM 725 N N . GLU A 1 88 ? 14.687 -11.309 -17.473 1.00 90.38 88 GLU A N 1
ATOM 726 C CA . GLU A 1 88 ? 13.860 -11.980 -16.460 1.00 90.38 88 GLU A CA 1
ATOM 727 C C . GLU A 1 88 ? 14.455 -11.830 -15.051 1.00 90.38 88 GLU A C 1
ATOM 729 O O . GLU A 1 88 ? 13.758 -11.459 -14.112 1.00 90.38 88 GLU A O 1
ATOM 734 N N . GLU A 1 89 ? 15.773 -11.990 -14.933 1.00 89.81 89 GLU A N 1
ATOM 735 C CA . GLU A 1 89 ? 16.530 -11.800 -13.695 1.00 89.81 89 GLU A CA 1
ATOM 736 C C . GLU A 1 89 ? 16.368 -10.383 -13.121 1.00 89.81 89 GLU A C 1
ATOM 738 O O . GLU A 1 89 ? 16.015 -10.217 -11.953 1.00 89.81 89 GLU A O 1
ATOM 743 N N . THR A 1 90 ? 16.570 -9.346 -13.942 1.00 87.50 90 THR A N 1
ATOM 744 C CA . THR A 1 90 ? 16.468 -7.947 -13.484 1.00 87.50 90 THR A CA 1
ATOM 745 C C . THR A 1 90 ? 15.041 -7.559 -13.097 1.00 87.50 90 THR A C 1
ATOM 747 O O . THR A 1 90 ? 14.846 -6.854 -12.106 1.00 87.50 90 THR A O 1
ATOM 750 N N . LEU A 1 91 ? 14.039 -8.032 -13.848 1.00 89.88 91 LEU A N 1
ATOM 751 C CA . LEU A 1 91 ? 12.630 -7.746 -13.581 1.00 89.88 91 LEU A CA 1
ATOM 752 C C . LEU A 1 91 ? 12.145 -8.492 -12.338 1.00 89.88 91 LEU A C 1
ATOM 754 O O . LEU A 1 91 ? 11.427 -7.909 -11.528 1.00 89.88 91 LEU A O 1
ATOM 758 N N . LYS A 1 92 ? 12.586 -9.740 -12.144 1.00 92.31 92 LYS A N 1
ATOM 759 C CA . LYS A 1 92 ? 12.327 -10.513 -10.928 1.00 92.31 92 LYS A CA 1
ATOM 760 C C . LYS A 1 92 ? 12.976 -9.863 -9.710 1.00 92.31 92 LYS A C 1
ATOM 762 O O . LYS A 1 92 ? 12.318 -9.703 -8.690 1.00 92.31 92 LYS A O 1
ATOM 767 N N . GLN A 1 93 ? 14.229 -9.425 -9.817 1.00 90.69 93 GLN A N 1
ATOM 768 C CA . GLN A 1 93 ? 14.902 -8.721 -8.725 1.00 90.69 93 GLN A CA 1
ATOM 769 C C . GLN A 1 93 ? 14.175 -7.423 -8.348 1.00 90.69 93 GLN A C 1
ATOM 771 O O . GLN A 1 93 ? 13.974 -7.157 -7.165 1.00 90.69 93 GLN A O 1
ATOM 776 N N . ALA A 1 94 ? 13.746 -6.631 -9.337 1.00 90.00 94 ALA A N 1
ATOM 777 C CA . ALA A 1 94 ? 12.939 -5.440 -9.087 1.00 90.00 94 ALA A CA 1
ATOM 778 C C . ALA A 1 94 ? 11.611 -5.803 -8.401 1.00 90.00 94 ALA A C 1
ATOM 780 O O . ALA A 1 94 ? 11.242 -5.180 -7.411 1.00 90.00 94 ALA A O 1
ATOM 781 N N . HIS A 1 95 ? 10.922 -6.845 -8.866 1.00 92.94 95 HIS A N 1
ATOM 782 C CA . HIS A 1 95 ? 9.679 -7.329 -8.266 1.00 92.94 95 HIS A CA 1
ATOM 783 C C . HIS A 1 95 ? 9.860 -7.760 -6.798 1.00 92.94 95 HIS A C 1
ATOM 785 O O . HIS A 1 95 ? 9.118 -7.315 -5.923 1.00 92.94 95 HIS A O 1
ATOM 791 N N . ASP A 1 96 ? 10.894 -8.556 -6.511 1.00 93.69 96 ASP A N 1
ATOM 792 C CA . ASP A 1 96 ? 11.199 -9.117 -5.185 1.00 93.69 96 ASP A CA 1
ATOM 793 C C . ASP A 1 96 ? 11.569 -8.054 -4.127 1.00 93.69 96 ASP A C 1
ATOM 795 O O . ASP A 1 96 ? 11.617 -8.369 -2.931 1.00 93.69 96 ASP A O 1
ATOM 799 N N . ILE A 1 97 ? 11.834 -6.817 -4.565 1.00 90.50 97 ILE A N 1
ATOM 800 C CA . ILE A 1 97 ? 12.113 -5.637 -3.733 1.00 90.50 97 ILE A CA 1
ATOM 801 C C . ILE A 1 97 ? 10.894 -4.709 -3.675 1.00 90.50 97 ILE A C 1
ATOM 803 O O . ILE A 1 97 ? 10.494 -4.269 -2.599 1.00 90.50 97 ILE A O 1
ATOM 807 N N . LEU A 1 98 ? 10.298 -4.403 -4.829 1.00 89.19 98 LEU A N 1
ATOM 808 C CA . LEU A 1 98 ? 9.297 -3.343 -4.958 1.00 89.19 98 LEU A CA 1
ATOM 809 C C . LEU A 1 98 ? 7.905 -3.774 -4.508 1.00 89.19 98 LEU A C 1
ATOM 811 O O . LEU A 1 98 ? 7.150 -2.930 -4.032 1.00 89.19 98 LEU A O 1
ATOM 815 N N . ILE A 1 99 ? 7.568 -5.064 -4.604 1.00 93.31 99 ILE A N 1
ATOM 816 C CA . ILE A 1 99 ? 6.286 -5.548 -4.085 1.00 93.31 99 ILE A CA 1
ATOM 817 C C . ILE A 1 99 ? 6.233 -5.463 -2.556 1.00 93.31 99 ILE A C 1
ATOM 819 O O . ILE A 1 99 ? 5.314 -4.814 -2.055 1.00 93.31 99 ILE A O 1
ATOM 823 N N . PRO A 1 100 ? 7.209 -5.999 -1.795 1.00 92.88 100 PRO A N 1
ATOM 824 C CA . PRO A 1 100 ? 7.235 -5.805 -0.345 1.00 92.88 100 PRO A CA 1
ATOM 825 C C . PRO A 1 100 ? 7.282 -4.329 0.062 1.00 92.88 100 PRO A C 1
ATOM 827 O O . PRO A 1 100 ? 6.636 -3.940 1.033 1.00 92.88 100 PRO A O 1
ATOM 830 N N . LEU A 1 101 ? 7.991 -3.490 -0.702 1.00 86.94 101 LEU A N 1
ATOM 831 C CA . LEU A 1 101 ? 8.024 -2.050 -0.454 1.00 86.94 101 LEU A CA 1
ATOM 832 C C . LEU A 1 101 ? 6.642 -1.399 -0.625 1.00 86.94 101 LEU A C 1
ATOM 834 O O . LEU A 1 101 ? 6.226 -0.618 0.227 1.00 86.94 101 LEU A O 1
ATOM 838 N N . GLY A 1 102 ? 5.910 -1.737 -1.687 1.00 85.62 102 GLY A N 1
ATOM 839 C CA . GLY A 1 102 ? 4.560 -1.216 -1.895 1.00 85.62 102 GLY A CA 1
ATOM 840 C C . GLY A 1 102 ? 3.552 -1.712 -0.858 1.00 85.62 102 GLY A C 1
ATOM 841 O O . GLY A 1 102 ? 2.701 -0.947 -0.409 1.00 85.62 102 GLY A O 1
ATOM 842 N N . GLN A 1 103 ? 3.683 -2.963 -0.408 1.00 91.75 103 GLN A N 1
ATOM 843 C CA . GLN A 1 103 ? 2.887 -3.498 0.703 1.00 91.75 103 GLN A CA 1
ATOM 844 C C . GLN A 1 103 ? 3.162 -2.738 2.007 1.00 91.75 103 GLN A C 1
ATOM 846 O O . GLN A 1 103 ? 2.230 -2.389 2.730 1.00 91.75 103 GLN A O 1
ATOM 851 N N . TYR A 1 104 ? 4.438 -2.466 2.299 1.00 89.62 104 TYR A N 1
ATOM 852 C CA . TYR A 1 104 ? 4.853 -1.657 3.442 1.00 89.62 104 TYR A CA 1
ATOM 853 C C . TYR A 1 104 ? 4.261 -0.248 3.385 1.00 89.62 104 TYR A C 1
ATOM 855 O O . TYR A 1 104 ? 3.647 0.182 4.359 1.00 89.62 104 TYR A O 1
ATOM 863 N N . PHE A 1 105 ? 4.366 0.418 2.233 1.00 85.12 105 PHE A N 1
ATOM 864 C CA . PHE A 1 105 ? 3.783 1.740 2.023 1.00 85.12 105 PHE A CA 1
ATOM 865 C C . PHE A 1 105 ? 2.279 1.751 2.305 1.00 85.12 105 PHE A C 1
ATOM 867 O O . PHE A 1 105 ? 1.807 2.599 3.052 1.00 85.12 105 PHE A O 1
ATOM 874 N N . GLN A 1 106 ? 1.522 0.785 1.782 1.00 86.69 106 GLN A N 1
ATOM 875 C CA . GLN A 1 106 ? 0.080 0.750 2.026 1.00 86.69 106 GLN A CA 1
ATOM 876 C C . GLN A 1 106 ? -0.259 0.495 3.502 1.00 86.69 106 GLN A C 1
ATOM 878 O O . GLN A 1 106 ? -1.126 1.150 4.064 1.00 86.69 106 GLN A O 1
ATOM 883 N N . ILE A 1 107 ? 0.461 -0.411 4.170 1.00 91.44 107 ILE A N 1
ATOM 884 C CA . ILE A 1 107 ? 0.281 -0.654 5.612 1.00 91.44 107 ILE A CA 1
ATOM 885 C C . ILE A 1 107 ? 0.539 0.610 6.432 1.00 91.44 107 ILE A C 1
ATOM 887 O O . ILE A 1 107 ? -0.148 0.866 7.420 1.00 91.44 107 ILE A O 1
ATOM 891 N N . GLN A 1 108 ? 1.517 1.403 6.018 1.00 86.75 108 GLN A N 1
ATOM 892 C CA . GLN A 1 108 ? 1.801 2.682 6.629 1.00 86.75 108 GLN A CA 1
ATOM 893 C C . GLN A 1 108 ? 0.670 3.699 6.409 1.00 86.75 108 GLN A C 1
ATOM 895 O O . GLN A 1 108 ? 0.302 4.394 7.357 1.00 86.75 108 GLN A O 1
ATOM 900 N N . VAL A 1 109 ? 0.110 3.774 5.195 1.00 84.25 109 VAL A N 1
ATOM 901 C CA . VAL A 1 109 ? -1.071 4.605 4.897 1.00 84.25 109 VAL A CA 1
ATOM 902 C C . VAL A 1 109 ? -2.205 4.265 5.857 1.00 84.25 109 VAL A C 1
ATOM 904 O O . VAL A 1 109 ? -2.688 5.149 6.560 1.00 84.25 109 VAL A O 1
ATOM 907 N N . ASP A 1 110 ? -2.552 2.986 5.959 1.00 90.31 110 ASP A N 1
ATOM 908 C CA . ASP A 1 110 ? -3.624 2.485 6.820 1.00 90.31 110 ASP A CA 1
ATOM 909 C C . ASP A 1 110 ? -3.362 2.740 8.318 1.00 90.31 110 ASP A C 1
ATOM 911 O O . ASP A 1 110 ? -4.280 3.017 9.094 1.00 90.31 110 ASP A O 1
ATOM 915 N N . TYR A 1 111 ? -2.101 2.632 8.756 1.00 90.12 111 TYR A N 1
ATOM 916 C CA . TYR A 1 111 ? -1.706 2.926 10.135 1.00 90.12 111 TYR A CA 1
ATOM 917 C C . TYR A 1 111 ? -1.896 4.411 10.465 1.00 90.12 111 TYR A C 1
ATOM 919 O O . TYR A 1 111 ? -2.501 4.758 11.485 1.00 90.12 111 TYR A O 1
ATOM 927 N N . PHE A 1 112 ? -1.407 5.295 9.591 1.00 86.81 112 PHE A N 1
ATOM 928 C CA . PHE A 1 112 ? -1.461 6.735 9.812 1.00 86.81 112 PHE A CA 1
ATOM 929 C C . PHE A 1 112 ? -2.829 7.350 9.533 1.00 86.81 112 PHE A C 1
ATOM 931 O O . PHE A 1 112 ? -3.109 8.398 10.109 1.00 86.81 112 PHE A O 1
ATOM 938 N N . ASP A 1 113 ? -3.701 6.692 8.763 1.00 86.12 113 ASP A N 1
ATOM 939 C CA . ASP A 1 113 ? -5.056 7.176 8.471 1.00 86.12 113 ASP A CA 1
ATOM 940 C C . ASP A 1 113 ? -5.811 7.577 9.751 1.00 86.12 113 ASP A C 1
ATOM 942 O O . ASP A 1 113 ? -6.432 8.636 9.816 1.00 86.12 113 ASP A O 1
ATOM 946 N N . ASN A 1 114 ? -5.676 6.787 10.823 1.00 86.00 114 ASN A N 1
ATOM 947 C CA . ASN A 1 114 ? -6.359 7.060 12.092 1.00 86.00 114 ASN A CA 1
ATOM 948 C C . ASN A 1 114 ? -5.443 7.502 13.237 1.00 86.00 114 ASN A C 1
ATOM 950 O O . ASN A 1 114 ? -5.933 8.141 14.168 1.00 86.00 114 ASN A O 1
ATOM 954 N N . LEU A 1 115 ? -4.151 7.154 13.204 1.00 84.19 115 LEU A N 1
ATOM 955 C CA . LEU A 1 115 ? -3.226 7.422 14.314 1.00 84.19 115 LEU A CA 1
ATOM 956 C C . LEU A 1 115 ? -2.228 8.550 14.045 1.00 84.19 115 LEU A C 1
ATOM 958 O O . LEU A 1 115 ? -1.539 8.974 14.972 1.00 84.19 115 LEU A O 1
ATOM 962 N N . GLY A 1 116 ? -2.109 9.033 12.808 1.00 80.44 116 GLY A N 1
ATOM 963 C CA . GLY A 1 116 ? -1.197 10.130 12.508 1.00 80.44 116 GLY A CA 1
ATOM 964 C C . GLY A 1 116 ? -1.858 11.504 12.583 1.00 80.44 116 GLY A C 1
ATOM 965 O O . GLY A 1 116 ? -3.076 11.653 12.660 1.00 80.44 116 GLY A O 1
ATOM 966 N N . ASN A 1 117 ? -1.019 12.538 12.581 1.00 75.06 117 ASN A N 1
ATOM 967 C CA . ASN A 1 117 ? -1.463 13.923 12.671 1.00 75.06 117 ASN A CA 1
ATOM 968 C C . ASN A 1 117 ? -1.980 14.410 11.299 1.00 75.06 117 ASN A C 1
ATOM 970 O O . ASN A 1 117 ? -1.180 14.475 10.361 1.00 75.06 117 ASN A O 1
ATOM 974 N N . PRO A 1 118 ? -3.258 14.825 11.163 1.00 73.94 118 PRO A N 1
ATOM 975 C CA . PRO A 1 118 ? -3.809 15.301 9.891 1.00 73.94 118 PRO A CA 1
ATOM 976 C C . PRO A 1 118 ? -3.045 16.480 9.278 1.00 73.94 118 PRO A C 1
ATOM 978 O O . PRO A 1 118 ? -2.978 16.590 8.058 1.00 73.94 118 PRO A O 1
ATOM 981 N N . SER A 1 119 ? -2.421 17.338 10.095 1.00 70.19 119 SER A N 1
ATOM 982 C CA . SER A 1 119 ? -1.598 18.456 9.609 1.00 70.19 119 SER A CA 1
ATOM 983 C C . SER A 1 119 ? -0.306 17.994 8.928 1.00 70.19 119 SER A C 1
ATOM 985 O O . SER A 1 119 ? 0.229 18.708 8.085 1.00 70.19 119 SER A O 1
ATOM 987 N N . VAL A 1 120 ? 0.186 16.803 9.283 1.00 65.75 120 VAL A N 1
ATOM 988 C CA . VAL A 1 120 ? 1.386 16.179 8.703 1.00 65.75 120 VAL A CA 1
ATOM 989 C C . VAL A 1 120 ? 1.013 15.271 7.527 1.00 65.75 120 VAL A C 1
ATOM 991 O O . VAL A 1 120 ? 1.715 15.239 6.522 1.00 65.75 120 VAL A O 1
ATOM 994 N N . ILE A 1 121 ? -0.114 14.560 7.614 1.00 65.12 121 ILE A N 1
ATOM 995 C CA . ILE A 1 121 ? -0.599 13.667 6.547 1.00 65.12 121 ILE A CA 1
ATOM 996 C C . ILE A 1 121 ? -1.297 14.456 5.420 1.00 65.12 121 ILE A C 1
ATOM 998 O O . ILE A 1 121 ? -1.432 13.989 4.297 1.00 65.12 121 ILE A O 1
ATOM 1002 N N . GLY A 1 122 ? -1.790 15.664 5.690 1.00 64.19 122 GLY A N 1
ATOM 1003 C CA . GLY A 1 122 ? -2.494 16.473 4.692 1.00 64.19 122 GLY A CA 1
ATOM 1004 C C . GLY A 1 122 ? -3.902 15.976 4.335 1.00 64.19 122 GLY A C 1
ATOM 1005 O O . GLY A 1 122 ? -4.524 16.545 3.441 1.00 64.19 122 GLY A O 1
ATOM 1006 N N . LYS A 1 123 ? -4.432 14.960 5.032 1.00 71.38 123 LYS A N 1
ATOM 1007 C CA . LYS A 1 123 ? -5.834 14.522 4.938 1.00 71.38 123 LYS A CA 1
ATOM 1008 C C . LYS A 1 123 ? -6.378 14.072 6.295 1.00 71.38 123 LYS A C 1
ATOM 1010 O O . LYS A 1 123 ? -5.624 13.691 7.189 1.00 71.38 123 LYS A O 1
ATOM 1015 N N . ILE A 1 124 ? -7.702 14.103 6.426 1.00 79.38 124 ILE A N 1
ATOM 1016 C CA . ILE A 1 124 ? -8.425 13.458 7.528 1.00 79.38 124 ILE A CA 1
ATOM 1017 C C . ILE A 1 124 ? -8.727 12.028 7.088 1.00 79.38 124 ILE A C 1
ATOM 1019 O O . ILE A 1 124 ? -9.336 11.841 6.034 1.00 79.38 124 ILE A O 1
ATOM 1023 N N . GLY A 1 125 ? -8.311 11.041 7.880 1.00 81.75 125 GLY A N 1
ATOM 1024 C CA . GLY A 1 125 ? -8.556 9.642 7.552 1.00 81.75 125 GLY A CA 1
ATOM 1025 C C . GLY A 1 125 ? -10.023 9.241 7.610 1.00 81.75 125 GLY A C 1
ATOM 1026 O O . GLY A 1 125 ? -10.808 9.754 8.420 1.00 81.75 125 GLY A O 1
ATOM 1027 N N . ASN A 1 126 ? -10.383 8.330 6.715 1.00 88.31 126 ASN A N 1
ATOM 1028 C CA . ASN A 1 126 ? -11.746 7.894 6.443 1.00 88.31 126 ASN A CA 1
ATOM 1029 C C . ASN A 1 126 ? -11.927 6.371 6.480 1.00 88.31 126 ASN A C 1
ATOM 1031 O O . ASN A 1 126 ? -13.062 5.918 6.324 1.00 88.31 126 ASN A O 1
ATOM 1035 N N . ASP A 1 127 ? -10.886 5.582 6.759 1.00 90.94 127 ASP A N 1
ATOM 1036 C CA . ASP A 1 127 ? -10.963 4.117 6.685 1.00 90.94 127 ASP A CA 1
ATOM 1037 C C . ASP A 1 127 ? -12.096 3.535 7.539 1.00 90.94 127 ASP A C 1
ATOM 1039 O O . ASP A 1 127 ? -12.827 2.643 7.104 1.00 90.94 127 ASP A O 1
ATOM 1043 N N . ILE A 1 128 ? -12.282 4.080 8.747 1.00 92.69 128 ILE A N 1
ATOM 1044 C CA . ILE A 1 128 ? -13.327 3.636 9.674 1.00 92.69 128 ILE A CA 1
ATOM 1045 C C . ILE A 1 128 ? -14.714 3.857 9.082 1.00 92.69 128 ILE A C 1
ATOM 1047 O O . ILE A 1 128 ? -15.539 2.955 9.154 1.00 92.69 128 ILE A O 1
ATOM 1051 N N . GLN A 1 129 ? -15.002 5.044 8.545 1.00 91.00 129 GLN A N 1
ATOM 1052 C CA . GLN A 1 129 ? -16.339 5.359 8.032 1.00 91.00 129 GLN A CA 1
ATOM 1053 C C . GLN A 1 129 ? -16.634 4.678 6.693 1.00 91.00 129 GLN A C 1
ATOM 1055 O O . GLN A 1 129 ? -17.799 4.426 6.400 1.00 91.00 129 GLN A O 1
ATOM 1060 N N . ASP A 1 130 ? -15.594 4.344 5.930 1.00 89.62 130 ASP A N 1
ATOM 1061 C CA . ASP A 1 130 ? -15.698 3.700 4.619 1.00 89.62 130 ASP A CA 1
ATOM 1062 C C . ASP A 1 130 ? -15.649 2.163 4.711 1.00 89.62 130 ASP A C 1
ATOM 1064 O O . ASP A 1 130 ? -15.532 1.481 3.693 1.00 89.62 130 ASP A O 1
ATOM 1068 N N . ASN A 1 131 ? -15.736 1.610 5.929 1.00 90.75 131 ASN A N 1
ATOM 1069 C CA . ASN A 1 131 ? -15.716 0.171 6.204 1.00 90.75 131 ASN A CA 1
ATOM 1070 C C . ASN A 1 131 ? -14.476 -0.533 5.617 1.00 90.75 131 ASN A C 1
ATOM 1072 O O . ASN A 1 131 ? -14.541 -1.691 5.199 1.00 90.75 131 ASN A O 1
ATOM 1076 N N . LYS A 1 132 ? -13.338 0.169 5.544 1.00 90.38 132 LYS A N 1
ATOM 1077 C CA . LYS A 1 132 ? -12.149 -0.336 4.856 1.00 90.38 132 LYS A CA 1
ATOM 1078 C C . LYS A 1 132 ? -11.575 -1.556 5.561 1.00 90.38 132 LYS A C 1
ATOM 1080 O O . LYS A 1 132 ? -11.460 -1.613 6.785 1.00 90.38 132 LYS A O 1
ATOM 1085 N N . CYS A 1 133 ? -11.119 -2.517 4.764 1.00 91.69 133 CYS A N 1
ATOM 1086 C CA . CYS A 1 133 ? -10.283 -3.608 5.244 1.00 91.69 133 CYS A CA 1
ATOM 1087 C C . CYS A 1 133 ? -8.857 -3.087 5.470 1.00 91.69 133 CYS A C 1
ATOM 1089 O O . CYS A 1 133 ? -7.949 -3.460 4.736 1.00 91.69 133 CYS A O 1
ATOM 1091 N N . SER A 1 134 ? -8.662 -2.206 6.453 1.00 93.00 134 SER A N 1
ATOM 1092 C CA . SER A 1 134 ? -7.355 -1.599 6.708 1.00 93.00 134 SER A CA 1
ATOM 1093 C C . SER A 1 134 ? -6.452 -2.485 7.568 1.00 93.00 134 SER A C 1
ATOM 1095 O O . SER A 1 134 ? -6.913 -3.372 8.305 1.00 93.00 134 SER A O 1
ATOM 1097 N N . TRP A 1 135 ? -5.141 -2.253 7.525 1.00 94.62 135 TRP A N 1
ATOM 1098 C CA . TRP A 1 135 ? -4.201 -2.931 8.421 1.00 94.62 135 TRP A CA 1
ATOM 1099 C C . TRP A 1 135 ? -4.573 -2.731 9.893 1.00 94.62 135 TRP A C 1
ATOM 1101 O O . TRP A 1 135 ? -4.511 -3.670 10.690 1.00 94.62 135 TRP A O 1
ATOM 1111 N N . LEU A 1 136 ? -4.979 -1.511 10.254 1.00 93.81 136 LEU A N 1
ATOM 1112 C CA . LEU A 1 136 ? -5.188 -1.119 11.641 1.00 93.81 136 LEU A CA 1
ATOM 1113 C C . LEU A 1 136 ? -6.354 -1.877 12.282 1.00 93.81 136 LEU A C 1
ATOM 1115 O O . LEU A 1 136 ? -6.196 -2.431 13.372 1.00 93.81 136 LEU A O 1
ATOM 1119 N N . VAL A 1 137 ? -7.495 -1.989 11.591 1.00 94.75 137 VAL A N 1
ATOM 1120 C CA . VAL A 1 137 ? -8.642 -2.752 12.112 1.00 94.75 137 VAL A CA 1
ATOM 1121 C C . VAL A 1 137 ? -8.311 -4.241 12.241 1.00 94.75 137 VAL A C 1
ATOM 1123 O O . VAL A 1 137 ? -8.653 -4.861 13.250 1.00 94.75 137 VAL A O 1
ATOM 1126 N N . ASN A 1 138 ? -7.540 -4.797 11.299 1.00 94.62 138 ASN A N 1
ATOM 1127 C CA . ASN A 1 138 ? -7.037 -6.170 11.382 1.00 94.62 138 ASN A CA 1
ATOM 1128 C C . ASN A 1 138 ? -6.165 -6.399 12.627 1.00 94.62 138 ASN A C 1
ATOM 1130 O O . ASN A 1 138 ? -6.222 -7.474 13.228 1.00 94.62 138 ASN A O 1
ATOM 1134 N N . GLN A 1 139 ? -5.381 -5.402 13.049 1.00 95.81 139 GLN A N 1
ATOM 1135 C CA . GLN A 1 139 ? -4.613 -5.492 14.292 1.00 95.81 139 GLN A CA 1
ATOM 1136 C C . GLN A 1 139 ? -5.482 -5.339 15.543 1.00 95.81 139 GLN A C 1
ATOM 1138 O O . GLN A 1 139 ? -5.228 -6.020 16.540 1.00 95.81 139 GLN A O 1
ATOM 1143 N N . VAL A 1 140 ? -6.499 -4.480 15.506 1.00 95.75 140 VAL A N 1
ATOM 1144 C CA . VAL A 1 140 ? -7.420 -4.273 16.632 1.00 95.75 140 VAL A CA 1
ATOM 1145 C C . VAL A 1 140 ? -8.220 -5.538 16.926 1.00 95.75 140 VAL A C 1
ATOM 1147 O O . VAL A 1 140 ? -8.275 -5.957 18.078 1.00 95.75 140 VAL A O 1
ATOM 1150 N N . ILE A 1 141 ? -8.744 -6.212 15.898 1.00 94.19 141 ILE A N 1
ATOM 1151 C CA . ILE A 1 141 ? -9.515 -7.462 16.042 1.00 94.19 141 ILE A CA 1
ATOM 1152 C C . ILE A 1 141 ? -8.728 -8.552 16.784 1.00 94.19 141 ILE A C 1
ATOM 1154 O O . ILE A 1 141 ? -9.300 -9.335 17.535 1.00 94.19 141 ILE A O 1
ATOM 1158 N N . GLN A 1 142 ? -7.409 -8.606 16.594 1.00 93.88 142 GLN A N 1
ATOM 1159 C CA . GLN A 1 142 ? -6.547 -9.605 17.235 1.00 93.88 142 GLN A CA 1
ATOM 1160 C C . GLN A 1 142 ? -6.245 -9.302 18.710 1.00 93.88 142 GLN A C 1
ATOM 1162 O O . GLN A 1 142 ? -5.640 -10.130 19.388 1.00 93.88 142 GLN A O 1
ATOM 1167 N N . ARG A 1 143 ? -6.585 -8.103 19.192 1.00 95.19 143 ARG A N 1
ATOM 1168 C CA . ARG A 1 143 ? -6.156 -7.577 20.500 1.00 95.19 143 ARG A CA 1
ATOM 1169 C C . ARG A 1 143 ? -7.304 -7.074 21.361 1.00 95.19 143 ARG A C 1
ATOM 1171 O O . ARG A 1 143 ? -7.099 -6.825 22.545 1.00 95.19 143 ARG A O 1
ATOM 1178 N N . CYS A 1 144 ? -8.487 -6.914 20.780 1.00 95.50 144 CYS A N 1
ATOM 1179 C CA . CYS A 1 144 ? -9.657 -6.446 21.492 1.00 95.50 144 CYS A CA 1
ATOM 1180 C C . CYS A 1 144 ? -10.211 -7.519 22.442 1.00 95.50 144 CYS A C 1
ATOM 1182 O O . CYS A 1 144 ? -10.185 -8.714 22.135 1.00 95.50 144 CYS A O 1
ATOM 1184 N N . THR A 1 145 ? -10.768 -7.091 23.575 1.00 97.69 145 THR A N 1
ATOM 1185 C CA . THR A 1 145 ? -11.610 -7.950 24.420 1.00 97.69 145 THR A CA 1
ATOM 1186 C C . THR A 1 145 ? -12.923 -8.298 23.712 1.00 97.69 145 THR A C 1
ATOM 1188 O O . THR A 1 145 ? -13.237 -7.760 22.648 1.00 97.69 145 THR A O 1
ATOM 1191 N N . LEU A 1 146 ? -13.730 -9.178 24.310 1.00 96.75 146 LEU A N 1
ATOM 1192 C CA . LEU A 1 146 ? -15.047 -9.519 23.770 1.00 96.75 146 LEU A CA 1
ATOM 1193 C C . LEU A 1 146 ? -15.967 -8.287 23.685 1.00 96.75 146 LEU A C 1
ATOM 1195 O O . LEU A 1 146 ? -16.659 -8.098 22.689 1.00 96.75 146 LEU A O 1
ATOM 1199 N N . GLU A 1 147 ? -15.940 -7.423 24.697 1.00 97.44 147 GLU A N 1
ATOM 1200 C CA . GLU A 1 147 ? -16.737 -6.195 24.760 1.00 97.44 147 GLU A CA 1
ATOM 1201 C C . GLU A 1 147 ? -16.268 -5.178 23.713 1.00 97.44 147 GLU A C 1
ATOM 1203 O O . GLU A 1 147 ? -17.078 -4.581 23.003 1.00 97.44 147 GLU A O 1
ATOM 1208 N N . GLN A 1 148 ? -14.950 -5.016 23.569 1.00 97.50 148 GLN A N 1
ATOM 1209 C CA . GLN A 1 148 ? -14.361 -4.158 22.542 1.00 97.50 148 GLN A CA 1
ATOM 1210 C C . GLN A 1 148 ? -14.664 -4.686 21.131 1.00 97.50 148 GLN A C 1
ATOM 1212 O O . GLN A 1 148 ? -14.935 -3.897 20.226 1.00 97.50 148 GLN A O 1
ATOM 1217 N N . ARG A 1 149 ? -14.689 -6.014 20.944 1.00 95.12 149 ARG A N 1
ATOM 1218 C CA . ARG A 1 149 ? -15.093 -6.641 19.681 1.00 95.12 149 ARG A CA 1
ATOM 1219 C C . ARG A 1 149 ? -16.549 -6.337 19.342 1.00 95.12 149 ARG A C 1
ATOM 1221 O O . ARG A 1 149 ? -16.827 -5.916 18.227 1.00 95.12 149 ARG A O 1
ATOM 1228 N N . GLN A 1 150 ? -17.461 -6.475 20.303 1.00 95.19 150 GLN A N 1
ATOM 1229 C CA . GLN A 1 150 ? -18.873 -6.131 20.109 1.00 95.19 150 GLN A CA 1
ATOM 1230 C C . GLN A 1 150 ? -19.062 -4.646 19.773 1.00 95.19 150 GLN A C 1
ATOM 1232 O O . GLN A 1 150 ? -19.872 -4.301 18.912 1.00 95.19 150 GLN A O 1
ATOM 1237 N N . LEU A 1 151 ? -18.298 -3.758 20.422 1.00 96.31 151 LEU A N 1
ATOM 1238 C CA . LEU A 1 151 ? -18.292 -2.333 20.092 1.00 96.31 151 LEU A CA 1
ATOM 1239 C C . LEU A 1 151 ? -17.840 -2.102 18.649 1.00 96.31 151 LEU A C 1
ATOM 1241 O O . LEU A 1 151 ? -18.474 -1.310 17.945 1.00 96.31 151 LEU A O 1
ATOM 1245 N N . LEU A 1 152 ? -16.774 -2.783 18.220 1.00 95.06 152 LEU A N 1
ATOM 1246 C CA . LEU A 1 152 ? -16.240 -2.688 16.865 1.00 95.06 152 LEU A CA 1
ATOM 1247 C C . LEU A 1 152 ? -17.268 -3.174 15.833 1.00 95.06 152 LEU A C 1
ATOM 1249 O O . LEU A 1 152 ? -17.591 -2.417 14.921 1.00 95.06 152 LEU A O 1
ATOM 1253 N N . ASP A 1 153 ? -17.855 -4.358 16.029 1.00 92.50 153 ASP A N 1
ATOM 1254 C CA . ASP A 1 153 ? -18.896 -4.929 15.157 1.00 92.50 153 ASP A CA 1
ATOM 1255 C C . ASP A 1 153 ? -20.120 -3.997 15.030 1.00 92.50 153 ASP A C 1
ATOM 1257 O O . ASP A 1 153 ? -20.737 -3.892 13.971 1.00 92.50 153 ASP A O 1
ATOM 1261 N N . ALA A 1 154 ? -20.468 -3.277 16.103 1.00 93.31 154 ALA A N 1
ATOM 1262 C CA . ALA A 1 154 ? -21.597 -2.352 16.119 1.00 93.31 154 ALA A CA 1
ATOM 1263 C C . ALA A 1 154 ? -21.272 -0.936 15.608 1.00 93.31 154 ALA A C 1
ATOM 1265 O O . ALA A 1 154 ? -22.200 -0.144 15.419 1.00 93.31 154 ALA A O 1
ATOM 1266 N N . SER A 1 155 ? -20.001 -0.566 15.434 1.00 94.94 155 SER A N 1
ATOM 1267 C CA . SER A 1 155 ? -19.620 0.840 15.202 1.00 94.94 155 SER A CA 1
ATOM 1268 C C . SER A 1 155 ? -18.736 1.072 13.977 1.00 94.94 155 SER A C 1
ATOM 1270 O O . SER A 1 155 ? -18.738 2.187 13.459 1.00 94.94 155 SER A O 1
ATOM 1272 N N . TYR A 1 156 ? -17.995 0.067 13.508 1.00 94.12 156 TYR A N 1
ATOM 1273 C CA . TYR A 1 156 ? -17.144 0.190 12.321 1.00 94.12 156 TYR A CA 1
ATOM 1274 C C . TYR A 1 156 ? -17.981 0.393 11.048 1.00 94.12 156 TYR A C 1
ATOM 1276 O O . TYR A 1 156 ? -19.097 -0.113 10.959 1.00 94.12 156 TYR A O 1
ATOM 1284 N N . GLY A 1 157 ? -17.472 1.173 10.089 1.00 92.00 157 GLY A N 1
ATOM 1285 C CA . GLY A 1 157 ? -18.178 1.532 8.851 1.00 92.00 157 GLY A CA 1
ATOM 1286 C C . GLY A 1 157 ? -19.396 2.438 9.042 1.00 92.00 157 GLY A C 1
ATOM 1287 O O . GLY A 1 157 ? -20.263 2.517 8.176 1.00 92.00 157 GLY A O 1
ATOM 1288 N N . ARG A 1 158 ? -19.497 3.123 10.189 1.00 92.00 158 ARG A N 1
ATOM 1289 C CA . ARG A 1 158 ? -20.586 4.059 10.503 1.00 92.00 158 ARG A CA 1
ATOM 1290 C C . ARG A 1 158 ? -20.025 5.423 10.874 1.00 92.00 158 ARG A C 1
ATOM 1292 O O . ARG A 1 158 ? -19.058 5.520 11.620 1.00 92.00 158 ARG A O 1
ATOM 1299 N N . LYS A 1 159 ? -20.683 6.483 10.404 1.00 92.88 159 LYS A N 1
ATOM 1300 C CA . LYS A 1 159 ? -20.260 7.882 10.588 1.00 92.88 159 LYS A CA 1
ATOM 1301 C C . LYS A 1 159 ? -20.654 8.452 11.955 1.00 92.88 159 LYS A C 1
ATOM 1303 O O . LYS A 1 159 ? -21.563 7.958 12.627 1.00 92.88 159 LYS A O 1
ATOM 1308 N N . GLY A 1 160 ? -20.003 9.545 12.351 1.00 93.44 160 GLY A N 1
ATOM 1309 C CA . GLY A 1 160 ? -20.409 10.360 13.499 1.00 93.44 160 GLY A CA 1
ATOM 1310 C C . GLY A 1 160 ? -20.104 9.703 14.847 1.00 93.44 160 GLY A C 1
ATOM 1311 O O . GLY A 1 160 ? -18.964 9.351 15.134 1.00 93.44 160 GLY A O 1
ATOM 1312 N N . ALA A 1 161 ? -21.113 9.547 15.711 1.00 95.62 161 ALA A N 1
ATOM 1313 C CA . ALA A 1 161 ? -20.898 9.040 17.071 1.00 95.62 161 ALA A CA 1
ATOM 1314 C C . ALA A 1 161 ? -20.368 7.594 17.110 1.00 95.62 161 ALA A C 1
ATOM 1316 O O . ALA A 1 161 ? -19.679 7.224 18.058 1.00 95.62 161 ALA A O 1
ATOM 1317 N N . ALA A 1 162 ? -20.683 6.774 16.103 1.00 95.00 162 ALA A N 1
ATOM 1318 C CA . ALA A 1 162 ? -20.159 5.414 15.989 1.00 95.00 162 ALA A CA 1
ATOM 1319 C C . ALA A 1 162 ? -18.665 5.419 15.625 1.00 95.00 162 ALA A C 1
ATOM 1321 O O . ALA A 1 162 ? -17.863 4.812 16.331 1.00 95.00 162 ALA A O 1
ATOM 1322 N N . GLU A 1 163 ? -18.279 6.198 14.613 1.00 94.69 163 GLU A N 1
ATOM 1323 C CA . GLU A 1 163 ? -16.881 6.431 14.235 1.00 94.69 163 GLU A CA 1
ATOM 1324 C C . GLU A 1 163 ? -16.037 6.903 15.428 1.00 94.69 163 GLU A C 1
ATOM 1326 O O . GLU A 1 163 ? -14.957 6.374 15.683 1.00 94.69 163 GLU A O 1
ATOM 1331 N N . ALA A 1 164 ? -16.559 7.852 16.213 1.00 94.88 164 ALA A N 1
ATOM 1332 C CA . ALA A 1 164 ? -15.876 8.374 17.393 1.00 94.88 164 ALA A CA 1
ATOM 1333 C C . ALA A 1 164 ? -15.600 7.288 18.448 1.00 94.88 164 ALA A C 1
ATOM 1335 O O . ALA A 1 164 ? -14.541 7.302 19.076 1.00 94.88 164 ALA A O 1
ATOM 1336 N N . LYS A 1 165 ? -16.510 6.316 18.619 1.00 97.19 165 LYS A N 1
ATOM 1337 C CA . LYS A 1 165 ? -16.294 5.164 19.514 1.00 97.19 165 LYS A CA 1
ATOM 1338 C C . LYS A 1 165 ? -15.177 4.256 19.008 1.00 97.19 165 LYS A C 1
ATOM 1340 O O . LYS A 1 165 ? -14.361 3.813 19.808 1.00 97.19 165 LYS A O 1
ATOM 1345 N N . VAL A 1 166 ? -15.114 4.006 17.699 1.00 96.94 166 VAL A N 1
ATOM 1346 C CA . VAL A 1 166 ? -14.028 3.213 17.100 1.00 96.94 166 VAL A CA 1
ATOM 1347 C C . VAL A 1 166 ? -12.690 3.935 17.252 1.00 96.94 166 VAL A C 1
ATOM 1349 O O . VAL A 1 166 ? -11.720 3.323 17.686 1.00 96.94 166 VAL A O 1
ATOM 1352 N N . LYS A 1 167 ? -12.639 5.245 16.977 1.00 94.88 167 LYS A N 1
ATOM 1353 C CA . LYS A 1 167 ? -11.430 6.060 17.182 1.00 94.88 167 LYS A CA 1
ATOM 1354 C C . LYS A 1 167 ? -10.974 6.038 18.644 1.00 94.88 167 LYS A C 1
ATOM 1356 O O . LYS A 1 167 ? -9.785 5.890 18.910 1.00 94.88 167 LYS A O 1
ATOM 1361 N N . ALA A 1 168 ? -11.906 6.116 19.596 1.00 96.25 168 ALA A N 1
ATOM 1362 C CA . ALA A 1 168 ? -11.592 5.984 21.018 1.00 96.25 168 ALA A CA 1
ATOM 1363 C C . ALA A 1 168 ? -11.010 4.601 21.362 1.00 96.25 168 ALA A C 1
ATOM 1365 O O . ALA A 1 168 ? -10.005 4.537 22.064 1.00 96.25 168 ALA A O 1
ATOM 1366 N N . LEU A 1 169 ? -11.574 3.516 20.817 1.00 97.25 169 LEU A N 1
ATOM 1367 C CA . LEU A 1 169 ? -11.030 2.163 20.976 1.00 97.25 169 LEU A CA 1
ATOM 1368 C C . LEU A 1 169 ? -9.616 2.038 20.380 1.00 97.25 169 LEU A C 1
ATOM 1370 O O . LEU A 1 169 ? -8.733 1.440 20.992 1.00 97.25 169 LEU A O 1
ATOM 1374 N N . PHE A 1 170 ? -9.375 2.613 19.199 1.00 95.94 170 PHE A N 1
ATOM 1375 C CA . PHE A 1 170 ? -8.047 2.604 18.575 1.00 95.94 170 PHE A CA 1
ATOM 1376 C C . PHE A 1 170 ? -7.023 3.335 19.456 1.00 95.94 170 PHE A C 1
ATOM 1378 O O . PHE A 1 170 ? -5.917 2.833 19.649 1.00 95.94 170 PHE A O 1
ATOM 1385 N N . ASN A 1 171 ? -7.415 4.464 20.056 1.00 94.44 171 ASN A N 1
ATOM 1386 C CA . ASN A 1 171 ? -6.583 5.209 21.003 1.00 94.44 171 ASN A CA 1
ATOM 1387 C C . ASN A 1 171 ? -6.339 4.445 22.314 1.00 94.44 171 ASN A C 1
ATOM 1389 O O . ASN A 1 171 ? -5.231 4.476 22.842 1.00 94.44 171 ASN A O 1
ATOM 1393 N N . GLU A 1 172 ? -7.337 3.727 22.834 1.00 96.38 172 GLU A N 1
ATOM 1394 C CA . GLU A 1 172 ? -7.181 2.875 24.022 1.00 96.38 172 GLU A CA 1
ATOM 1395 C C . GLU A 1 172 ? -6.129 1.777 23.791 1.00 96.38 172 GLU A C 1
ATOM 1397 O O . GLU A 1 172 ? -5.305 1.486 24.659 1.00 96.38 172 GLU A O 1
ATOM 1402 N N . LEU A 1 173 ? -6.108 1.207 22.584 1.00 96.38 173 LEU A N 1
ATOM 1403 C CA . LEU A 1 173 ? -5.157 0.172 22.182 1.00 96.38 173 LEU A CA 1
ATOM 1404 C C . LEU A 1 173 ? -3.842 0.731 21.614 1.00 96.38 173 LEU A C 1
ATOM 1406 O O . LEU A 1 173 ? -2.978 -0.058 21.219 1.00 96.38 173 LEU A O 1
ATOM 1410 N N . PHE A 1 174 ? -3.655 2.056 21.602 1.00 94.38 174 PHE A N 1
ATOM 1411 C CA . PHE A 1 174 ? -2.565 2.738 20.898 1.00 94.38 174 PHE A CA 1
ATOM 1412 C C . PHE A 1 174 ? -1.192 2.120 21.171 1.00 94.38 174 PHE A C 1
ATOM 1414 O O . PHE A 1 174 ? -0.516 1.701 20.238 1.00 94.38 174 PHE A O 1
ATOM 1421 N N . PHE A 1 175 ? -0.799 1.967 22.440 1.00 93.50 175 PHE A N 1
ATOM 1422 C CA . PHE A 1 175 ? 0.526 1.436 22.788 1.00 93.50 175 PHE A CA 1
ATOM 1423 C C . PHE A 1 175 ? 0.760 0.006 22.278 1.00 93.50 175 PHE A C 1
ATOM 1425 O O . PHE A 1 175 ? 1.888 -0.369 21.952 1.00 93.50 175 PHE A O 1
ATOM 1432 N N . GLN A 1 176 ? -0.292 -0.814 22.197 1.00 95.56 176 GLN A N 1
ATOM 1433 C CA . GLN A 1 176 ? -0.187 -2.169 21.652 1.00 95.56 176 GLN A CA 1
ATOM 1434 C C . GLN A 1 176 ? -0.065 -2.142 20.126 1.00 95.56 176 GLN A C 1
ATOM 1436 O O . GLN A 1 176 ? 0.728 -2.900 19.566 1.00 95.56 176 GLN A O 1
ATOM 1441 N N . LEU A 1 177 ? -0.830 -1.269 19.465 1.00 94.94 177 LEU A N 1
ATOM 1442 C CA . LEU A 1 177 ? -0.820 -1.090 18.013 1.00 94.94 177 LEU A CA 1
ATOM 1443 C C . LEU A 1 177 ? 0.512 -0.498 17.538 1.00 94.94 177 LEU A C 1
ATOM 1445 O O . LEU A 1 177 ? 1.126 -1.044 16.625 1.00 94.94 177 LEU A O 1
ATOM 1449 N N . GLU A 1 178 ? 1.010 0.535 18.218 1.00 93.94 178 GLU A N 1
ATOM 1450 C CA . GLU A 1 178 ? 2.298 1.172 17.941 1.00 93.94 178 GLU A CA 1
ATOM 1451 C C . GLU A 1 178 ? 3.448 0.167 18.073 1.00 93.94 178 GLU A C 1
ATOM 1453 O O . GLU A 1 178 ? 4.285 0.050 17.179 1.00 93.94 178 GLU A O 1
ATOM 1458 N N . LYS A 1 179 ? 3.471 -0.630 19.150 1.00 95.50 179 LYS A N 1
ATOM 1459 C CA . LYS A 1 179 ? 4.493 -1.669 19.348 1.00 95.50 179 LYS A CA 1
ATOM 1460 C C . LYS A 1 179 ? 4.514 -2.686 18.205 1.00 95.50 179 LYS A C 1
ATOM 1462 O O . LYS A 1 179 ? 5.578 -3.163 17.810 1.00 95.50 179 LYS A O 1
ATOM 1467 N N . VAL A 1 180 ? 3.342 -3.057 17.700 1.00 95.94 180 VAL A N 1
ATOM 1468 C CA . VAL A 1 180 ? 3.202 -4.034 16.613 1.00 95.94 180 VAL A CA 1
ATOM 1469 C C . VAL A 1 180 ? 3.632 -3.431 15.289 1.00 95.94 180 VAL A C 1
ATOM 1471 O O . VAL A 1 180 ? 4.353 -4.095 14.546 1.00 95.94 180 VAL A O 1
ATOM 1474 N N . TYR A 1 181 ? 3.234 -2.187 15.025 1.00 94.06 181 TYR A N 1
ATOM 1475 C CA . TYR A 1 181 ? 3.646 -1.452 13.838 1.00 94.06 181 TYR A CA 1
ATOM 1476 C C . TYR A 1 181 ? 5.167 -1.282 13.806 1.00 94.06 181 TYR A C 1
ATOM 1478 O O . TYR A 1 181 ? 5.788 -1.710 12.841 1.00 94.06 181 TYR A O 1
ATOM 1486 N N . LYS A 1 182 ? 5.791 -0.801 14.891 1.00 92.62 182 LYS A N 1
ATOM 1487 C CA . LYS A 1 182 ? 7.254 -0.635 14.978 1.00 92.62 182 LYS A CA 1
ATOM 1488 C C . LYS A 1 182 ? 8.005 -1.944 14.756 1.00 92.62 182 LYS A C 1
ATOM 1490 O O . LYS A 1 182 ? 8.922 -1.997 13.949 1.00 92.62 182 LYS A O 1
ATOM 1495 N N . LYS A 1 183 ? 7.569 -3.039 15.390 1.00 95.56 183 LYS A N 1
ATOM 1496 C CA . LYS A 1 183 ? 8.179 -4.363 15.168 1.00 95.56 183 LYS A CA 1
ATOM 1497 C C . LYS A 1 183 ? 8.024 -4.838 13.717 1.00 95.56 183 LYS A C 1
ATOM 1499 O O . LYS A 1 183 ? 8.908 -5.509 13.184 1.00 95.56 183 LYS A O 1
ATOM 1504 N N . TYR A 1 184 ? 6.877 -4.564 13.097 1.00 94.44 184 TYR A N 1
ATOM 1505 C CA . TYR A 1 184 ? 6.637 -4.871 11.690 1.00 94.44 184 TYR A CA 1
ATOM 1506 C C . TYR A 1 184 ? 7.548 -4.036 10.776 1.00 94.44 184 TYR A C 1
ATOM 1508 O O . TYR A 1 184 ? 8.206 -4.610 9.910 1.00 94.44 184 TYR A O 1
ATOM 1516 N N . GLU A 1 185 ? 7.620 -2.727 11.011 1.00 91.75 185 GLU A N 1
ATOM 1517 C CA . GLU A 1 185 ? 8.433 -1.758 10.276 1.00 91.75 185 GLU A CA 1
ATOM 1518 C C . GLU A 1 185 ? 9.920 -2.106 10.363 1.00 91.75 185 GLU A C 1
ATOM 1520 O O . GLU A 1 185 ? 10.545 -2.321 9.330 1.00 91.75 185 GLU A O 1
ATOM 1525 N N . GLU A 1 186 ? 10.467 -2.279 11.570 1.00 91.06 186 GLU A N 1
ATOM 1526 C CA . GLU A 1 186 ? 11.866 -2.671 11.794 1.00 91.06 186 GLU A CA 1
ATOM 1527 C C . GLU A 1 186 ? 12.242 -3.921 10.991 1.00 91.06 186 GLU A C 1
ATOM 1529 O O . GLU A 1 186 ? 13.280 -3.960 10.327 1.00 91.06 186 GLU A O 1
ATOM 1534 N N . ARG A 1 187 ? 11.373 -4.939 11.016 1.00 94.81 187 ARG A N 1
ATOM 1535 C CA . ARG A 1 187 ? 11.599 -6.190 10.293 1.00 94.81 187 ARG A CA 1
ATOM 1536 C C . ARG A 1 187 ? 11.564 -5.982 8.779 1.00 94.81 187 ARG A C 1
ATOM 1538 O O . ARG A 1 187 ? 12.498 -6.394 8.100 1.00 94.81 187 ARG A O 1
ATOM 1545 N N . VAL A 1 188 ? 10.504 -5.375 8.243 1.00 90.94 188 VAL A N 1
ATOM 1546 C CA . VAL A 1 188 ? 10.333 -5.233 6.786 1.00 90.94 188 VAL A CA 1
ATOM 1547 C C . VAL A 1 188 ? 11.365 -4.278 6.196 1.00 90.94 188 VAL A C 1
ATOM 1549 O O . VAL A 1 188 ? 11.937 -4.572 5.150 1.00 90.94 188 VAL A O 1
ATOM 1552 N N . VAL A 1 189 ? 11.670 -3.175 6.881 1.00 87.44 189 VAL A N 1
ATOM 1553 C CA . VAL A 1 189 ? 12.728 -2.244 6.473 1.00 87.44 189 VAL A CA 1
ATOM 1554 C C . VAL A 1 189 ? 14.097 -2.930 6.522 1.00 87.44 189 VAL A C 1
ATOM 1556 O O . VAL A 1 189 ? 14.887 -2.772 5.592 1.00 87.44 189 VAL A O 1
ATOM 1559 N N . GLY A 1 190 ? 14.373 -3.742 7.548 1.00 89.62 190 GLY A N 1
ATOM 1560 C CA . GLY A 1 190 ? 15.577 -4.577 7.614 1.00 89.62 190 GLY A CA 1
ATOM 1561 C C . GLY A 1 190 ? 15.696 -5.542 6.427 1.00 89.62 190 GLY A C 1
ATOM 1562 O O . GLY A 1 190 ? 16.698 -5.524 5.715 1.00 89.62 190 GLY A O 1
ATOM 1563 N N . GLU A 1 191 ? 14.645 -6.317 6.151 1.00 92.00 191 GLU A N 1
ATOM 1564 C CA . GLU A 1 191 ? 14.587 -7.248 5.013 1.00 92.00 191 GLU A CA 1
ATOM 1565 C C . GLU A 1 191 ? 14.762 -6.521 3.661 1.00 92.00 191 GLU A C 1
ATOM 1567 O O . GLU A 1 191 ? 15.466 -7.003 2.769 1.00 92.00 191 GLU A O 1
ATOM 1572 N N . LEU A 1 192 ? 14.151 -5.342 3.494 1.00 88.00 192 LEU A N 1
ATOM 1573 C CA . LEU A 1 192 ? 14.294 -4.511 2.295 1.00 88.00 192 LEU A CA 1
ATOM 1574 C C . LEU A 1 192 ? 15.729 -4.002 2.123 1.00 88.00 192 LEU A C 1
ATOM 1576 O O . LEU A 1 192 ? 16.265 -4.058 1.012 1.00 88.00 192 LEU A O 1
ATOM 1580 N N . HIS A 1 193 ? 16.376 -3.554 3.201 1.00 86.25 193 HIS A N 1
ATOM 1581 C CA . HIS A 1 193 ? 17.783 -3.158 3.170 1.00 86.25 193 HIS A CA 1
ATOM 1582 C C . HIS A 1 193 ? 18.685 -4.300 2.714 1.00 86.25 193 HIS A C 1
ATOM 1584 O O . HIS A 1 193 ? 19.539 -4.090 1.850 1.00 86.25 193 HIS A O 1
ATOM 1590 N N . GLU A 1 194 ? 18.488 -5.500 3.260 1.00 90.69 194 GLU A N 1
ATOM 1591 C CA . GLU A 1 194 ? 19.259 -6.686 2.889 1.00 90.69 194 GLU A CA 1
ATOM 1592 C C . GLU A 1 194 ? 19.064 -7.035 1.411 1.00 90.69 194 GLU A C 1
ATOM 1594 O O . GLU A 1 194 ? 20.043 -7.215 0.684 1.00 90.69 194 GLU A O 1
ATOM 1599 N N . LYS A 1 195 ? 17.815 -7.039 0.926 1.00 89.25 195 LYS A N 1
ATOM 1600 C CA . LYS A 1 195 ? 17.503 -7.294 -0.489 1.00 89.25 195 LYS A CA 1
ATOM 1601 C C . LYS A 1 195 ? 18.141 -6.261 -1.420 1.00 89.25 195 LYS A C 1
ATOM 1603 O O . LYS A 1 195 ? 18.740 -6.632 -2.427 1.00 89.25 195 LYS A O 1
ATOM 1608 N N . ILE A 1 196 ? 18.061 -4.971 -1.084 1.00 85.75 196 ILE A N 1
ATOM 1609 C CA . ILE A 1 196 ? 18.686 -3.896 -1.873 1.00 85.75 196 ILE A CA 1
ATOM 1610 C C . ILE A 1 196 ? 20.217 -4.015 -1.830 1.00 85.75 196 ILE A C 1
ATOM 1612 O O . ILE A 1 196 ? 20.888 -3.804 -2.841 1.00 85.75 196 ILE A O 1
ATOM 1616 N N . ALA A 1 197 ? 20.797 -4.355 -0.678 1.00 87.00 197 ALA A N 1
ATOM 1617 C CA . ALA A 1 197 ? 22.236 -4.558 -0.542 1.00 87.00 197 ALA A CA 1
ATOM 1618 C C . ALA A 1 197 ? 22.728 -5.759 -1.364 1.00 87.00 197 ALA A C 1
ATOM 1620 O O . ALA A 1 197 ? 23.801 -5.669 -1.968 1.00 87.00 197 ALA A O 1
ATOM 1621 N N . ALA A 1 198 ? 21.936 -6.830 -1.434 1.00 88.62 198 ALA A N 1
ATOM 1622 C CA . ALA A 1 198 ? 22.221 -8.035 -2.207 1.00 88.62 198 ALA A CA 1
ATOM 1623 C C . ALA A 1 198 ? 21.947 -7.888 -3.715 1.00 88.62 198 ALA A C 1
ATOM 1625 O O . ALA A 1 198 ? 22.445 -8.698 -4.491 1.00 88.62 198 ALA A O 1
ATOM 1626 N N . ALA A 1 199 ? 21.201 -6.862 -4.141 1.00 85.38 199 ALA A N 1
ATOM 1627 C CA . ALA A 1 199 ? 20.814 -6.692 -5.538 1.00 85.38 199 ALA A CA 1
ATOM 1628 C C . ALA A 1 199 ? 22.030 -6.631 -6.486 1.00 85.38 199 ALA A C 1
ATOM 1630 O O . ALA A 1 199 ? 23.000 -5.907 -6.247 1.00 85.38 199 ALA A O 1
ATOM 1631 N N . HIS A 1 200 ? 21.977 -7.369 -7.589 1.00 81.31 200 HIS A N 1
ATOM 1632 C CA . HIS A 1 200 ? 22.976 -7.315 -8.648 1.00 81.31 200 HIS A CA 1
ATOM 1633 C C . HIS A 1 200 ? 22.741 -6.088 -9.532 1.00 81.31 200 HIS A C 1
ATOM 1635 O O . HIS A 1 200 ? 21.651 -5.899 -10.071 1.00 81.31 200 HIS A O 1
ATOM 1641 N N . GLU A 1 201 ? 23.778 -5.267 -9.705 1.00 74.00 201 GLU A N 1
ATOM 1642 C CA . GLU A 1 201 ? 23.731 -4.068 -10.560 1.00 74.00 201 GLU A CA 1
ATOM 1643 C C . GLU A 1 201 ? 24.079 -4.377 -12.026 1.00 74.00 201 GLU A C 1
ATOM 1645 O O . GLU A 1 201 ? 23.895 -3.546 -12.919 1.00 74.00 201 GLU A O 1
ATOM 1650 N N . SER A 1 202 ? 24.564 -5.593 -12.300 1.00 58.06 202 SER A N 1
ATOM 1651 C CA . SER A 1 202 ? 24.860 -6.049 -13.653 1.00 58.06 202 SER A CA 1
ATOM 1652 C C . SER A 1 202 ? 23.565 -6.089 -14.463 1.00 58.06 202 SER A C 1
ATOM 1654 O O . SER A 1 202 ? 22.697 -6.906 -14.168 1.00 58.06 202 SER A O 1
ATOM 1656 N N . LYS A 1 203 ? 23.479 -5.241 -15.500 1.00 59.66 203 LYS A N 1
ATOM 1657 C CA . LYS A 1 203 ? 22.333 -5.028 -16.416 1.00 59.66 203 LYS A CA 1
ATOM 1658 C C . LYS A 1 203 ? 21.345 -3.914 -16.014 1.00 59.66 203 LYS A C 1
ATOM 1660 O O . LYS A 1 203 ? 20.227 -3.882 -16.513 1.00 59.66 203 LYS A O 1
ATOM 1665 N N . GLY A 1 204 ? 21.769 -2.940 -15.203 1.00 57.53 204 GLY A N 1
ATOM 1666 C CA . GLY A 1 204 ? 21.107 -1.625 -15.164 1.00 57.53 204 GLY A CA 1
ATOM 1667 C C . GLY A 1 204 ? 20.053 -1.418 -14.072 1.00 57.53 204 GLY A C 1
ATOM 1668 O O . GLY A 1 204 ? 19.283 -0.469 -14.155 1.00 57.53 204 GLY A O 1
ATOM 1669 N N . LEU A 1 205 ? 20.008 -2.252 -13.030 1.00 66.81 205 LEU A N 1
ATOM 1670 C CA . LEU A 1 205 ? 19.282 -1.913 -11.800 1.00 66.81 205 LEU A CA 1
ATOM 1671 C C . LEU A 1 205 ? 20.279 -1.394 -10.757 1.00 66.81 205 LEU A C 1
ATOM 1673 O O . LEU A 1 205 ? 20.843 -2.167 -9.990 1.00 66.81 205 LEU A O 1
ATOM 1677 N N . GLU A 1 206 ? 20.533 -0.086 -10.744 1.00 66.25 206 GLU A N 1
ATOM 1678 C CA . GLU A 1 206 ? 21.454 0.514 -9.771 1.00 66.25 206 GLU A CA 1
ATOM 1679 C C . GLU A 1 206 ? 20.841 0.549 -8.367 1.00 66.25 206 GLU A C 1
ATOM 1681 O O . GLU A 1 206 ? 19.733 1.063 -8.169 1.00 66.25 206 GLU A O 1
ATOM 1686 N N . LYS A 1 207 ? 21.605 0.128 -7.352 1.00 68.81 207 LYS A N 1
ATOM 1687 C CA . LYS A 1 207 ? 21.188 0.203 -5.941 1.00 68.81 207 LYS A CA 1
ATOM 1688 C C . LYS A 1 207 ? 20.840 1.627 -5.539 1.00 68.81 207 LYS A C 1
ATOM 1690 O O . LYS A 1 207 ? 19.939 1.836 -4.734 1.00 68.81 207 LYS A O 1
ATOM 1695 N N . LYS A 1 208 ? 21.526 2.620 -6.113 1.00 65.81 208 LYS A N 1
ATOM 1696 C CA . LYS A 1 208 ? 21.260 4.042 -5.866 1.00 65.81 208 LYS A CA 1
ATOM 1697 C C . LYS A 1 208 ? 19.835 4.448 -6.255 1.00 65.81 208 LYS A C 1
ATOM 1699 O O . LYS A 1 208 ? 19.227 5.235 -5.537 1.00 65.81 208 LYS A O 1
ATOM 1704 N N . SER A 1 209 ? 19.290 3.890 -7.337 1.00 63.97 209 SER A N 1
ATOM 1705 C CA . SER A 1 209 ? 17.913 4.168 -7.766 1.00 63.97 209 SER A CA 1
ATOM 1706 C C . SER A 1 209 ? 16.879 3.566 -6.809 1.00 63.97 209 SER A C 1
ATOM 1708 O O . SER A 1 209 ? 15.853 4.188 -6.566 1.00 63.97 209 SER A O 1
ATOM 1710 N N . LEU A 1 210 ? 17.179 2.412 -6.199 1.00 64.19 210 LEU A N 1
ATOM 1711 C CA . LEU A 1 210 ? 16.336 1.781 -5.173 1.00 64.19 210 LEU A CA 1
ATOM 1712 C C . LEU A 1 210 ? 16.455 2.466 -3.800 1.00 64.19 210 LEU A C 1
ATOM 1714 O O . LEU A 1 210 ? 15.484 2.553 -3.054 1.00 64.19 210 LEU A O 1
ATOM 1718 N N . ARG A 1 211 ? 17.645 2.978 -3.462 1.00 63.09 211 ARG A N 1
ATOM 1719 C CA . ARG A 1 211 ? 17.899 3.736 -2.224 1.00 63.09 211 ARG A CA 1
ATOM 1720 C C . ARG A 1 211 ? 17.306 5.144 -2.248 1.00 63.09 211 ARG A C 1
ATOM 1722 O O . ARG A 1 211 ? 17.033 5.677 -1.187 1.00 63.09 211 ARG A O 1
ATOM 1729 N N . GLY A 1 212 ? 17.138 5.733 -3.433 1.00 55.22 212 GLY A N 1
ATOM 1730 C CA . GLY A 1 212 ? 16.484 7.032 -3.624 1.00 55.22 212 GLY A CA 1
ATOM 1731 C C . GLY A 1 212 ? 14.957 6.961 -3.700 1.00 55.22 212 GLY A C 1
ATOM 1732 O O . GLY A 1 212 ? 14.320 7.989 -3.911 1.00 55.22 212 GLY A O 1
ATOM 1733 N N . LEU A 1 213 ? 14.367 5.767 -3.571 1.00 59.88 213 LEU A N 1
ATOM 1734 C CA . LEU A 1 213 ? 12.933 5.643 -3.337 1.00 59.88 213 LEU A CA 1
ATOM 1735 C C . LEU A 1 213 ? 12.624 6.211 -1.941 1.00 59.88 213 LEU A C 1
ATOM 1737 O O . LEU A 1 213 ? 13.384 5.949 -1.010 1.00 59.88 213 LEU A O 1
ATOM 1741 N N . PRO A 1 214 ? 11.520 6.952 -1.776 1.00 52.00 214 PRO A N 1
ATOM 1742 C CA . PRO A 1 214 ? 11.233 7.793 -0.608 1.00 52.00 214 PRO A CA 1
ATOM 1743 C C . PRO A 1 214 ? 10.957 7.021 0.694 1.00 52.00 214 PRO A C 1
ATOM 1745 O O . PRO A 1 214 ? 10.438 7.582 1.648 1.00 52.00 214 PRO A O 1
ATOM 1748 N N . TRP A 1 215 ? 11.309 5.737 0.793 1.00 55.16 215 TRP A N 1
ATOM 1749 C CA . TRP A 1 215 ? 11.058 4.945 1.997 1.00 55.16 215 TRP A CA 1
ATOM 1750 C C . TRP A 1 215 ? 11.886 5.379 3.214 1.00 55.16 215 TRP A C 1
ATOM 1752 O O . TRP A 1 215 ? 11.534 5.025 4.334 1.00 55.16 215 TRP A O 1
ATOM 1762 N N . GLN A 1 216 ? 12.945 6.171 3.017 1.00 42.75 216 GLN A N 1
ATOM 1763 C CA . GLN A 1 216 ? 13.676 6.833 4.107 1.00 42.75 216 GLN A CA 1
ATOM 1764 C C . GLN A 1 216 ? 12.861 7.990 4.711 1.00 42.75 216 GLN A C 1
ATOM 1766 O O . GLN A 1 216 ? 12.843 8.146 5.928 1.00 42.75 216 GLN A O 1
ATOM 1771 N N . ASP A 1 217 ? 12.098 8.709 3.883 1.00 44.38 217 ASP A N 1
ATOM 1772 C CA . ASP A 1 217 ? 11.183 9.785 4.301 1.00 44.38 217 ASP A CA 1
ATOM 1773 C C . ASP A 1 217 ? 9.857 9.234 4.866 1.00 44.38 217 A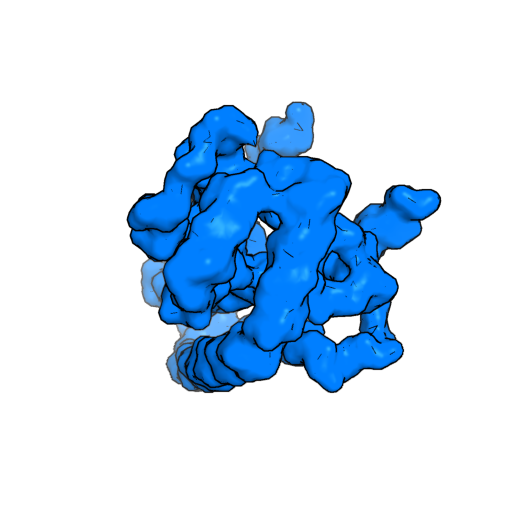SP A C 1
ATOM 1775 O O . ASP A 1 217 ? 9.075 9.949 5.488 1.00 44.38 217 ASP A O 1
ATOM 1779 N N . LEU A 1 218 ? 9.610 7.932 4.678 1.00 45.56 218 LEU A N 1
ATOM 1780 C CA . LEU A 1 218 ? 8.495 7.192 5.264 1.00 45.56 218 LEU A CA 1
ATOM 1781 C C . LEU A 1 218 ? 8.721 6.838 6.747 1.00 45.56 218 LEU A C 1
ATOM 1783 O O . LEU A 1 218 ? 7.831 6.276 7.373 1.00 45.56 218 LEU A O 1
ATOM 1787 N N . GLN A 1 219 ? 9.855 7.167 7.366 1.00 48.09 219 GLN A N 1
ATOM 1788 C CA . GLN A 1 219 ? 9.964 7.100 8.826 1.00 48.09 219 GLN A CA 1
ATOM 1789 C C . GLN A 1 219 ? 9.251 8.315 9.430 1.00 48.09 219 GLN A C 1
ATOM 1791 O O . GLN A 1 219 ? 9.848 9.362 9.668 1.00 48.09 219 GLN A O 1
ATOM 1796 N N . ALA A 1 220 ? 7.952 8.179 9.705 1.00 40.94 220 ALA A N 1
ATOM 1797 C CA . ALA A 1 220 ? 7.093 9.257 10.211 1.00 40.94 220 ALA A CA 1
ATOM 1798 C C . ALA A 1 220 ? 7.528 9.872 11.560 1.00 40.94 220 ALA A C 1
ATOM 1800 O O . ALA A 1 220 ? 6.897 10.801 12.057 1.00 40.94 220 ALA A O 1
ATOM 1801 N N . HIS A 1 221 ? 8.610 9.377 12.162 1.00 40.19 221 HIS A N 1
ATOM 1802 C CA . HIS A 1 221 ? 9.220 9.926 13.366 1.00 40.19 221 HIS A CA 1
ATOM 1803 C C . HIS A 1 221 ? 10.210 11.081 13.108 1.00 40.19 221 HIS A C 1
ATOM 1805 O O . HIS A 1 221 ? 10.719 11.631 14.079 1.00 40.19 221 HIS A O 1
ATOM 1811 N N . GLN A 1 222 ? 10.478 11.473 11.851 1.00 36.31 222 GLN A N 1
ATOM 1812 C CA . GLN A 1 222 ? 11.383 12.595 11.517 1.00 36.31 222 GLN A CA 1
ATOM 1813 C C . GLN A 1 222 ? 10.741 13.729 10.688 1.00 36.31 222 GLN A C 1
ATOM 1815 O O . GLN A 1 222 ? 11.433 14.617 10.197 1.00 36.31 222 GLN A O 1
ATOM 1820 N N . ILE A 1 223 ? 9.414 13.742 10.543 1.00 41.25 223 ILE A N 1
ATOM 1821 C CA . ILE A 1 223 ? 8.692 14.669 9.654 1.00 41.25 223 ILE A CA 1
ATOM 1822 C C . ILE A 1 223 ? 8.267 15.933 10.419 1.00 41.25 223 ILE A C 1
ATOM 1824 O O . ILE A 1 223 ? 7.080 16.202 10.580 1.00 41.25 223 ILE A O 1
ATOM 1828 N N . GLU A 1 224 ? 9.231 16.699 10.929 1.00 34.72 224 GLU A N 1
ATOM 1829 C CA . GLU A 1 224 ? 8.968 18.081 11.375 1.00 34.72 224 GLU A CA 1
ATOM 1830 C C . GLU A 1 224 ? 9.294 19.115 10.276 1.00 34.72 224 GLU A C 1
ATOM 1832 O O . GLU A 1 224 ? 8.700 20.189 10.272 1.00 34.72 224 GLU A O 1
ATOM 1837 N N . ASP A 1 225 ? 10.120 18.763 9.275 1.00 33.41 225 ASP A N 1
ATOM 1838 C CA . ASP A 1 225 ? 10.650 19.714 8.274 1.00 33.41 225 ASP A CA 1
ATOM 1839 C C . ASP A 1 225 ? 10.281 19.417 6.801 1.00 33.41 225 ASP A C 1
ATOM 1841 O O . ASP A 1 225 ? 10.750 20.101 5.886 1.00 33.41 225 ASP A O 1
ATOM 1845 N N . HIS A 1 226 ? 9.425 18.425 6.529 1.00 36.62 226 HIS A N 1
ATOM 1846 C CA . HIS A 1 226 ? 9.012 18.070 5.162 1.00 36.62 226 HIS A CA 1
ATOM 1847 C C . HIS A 1 226 ? 7.540 18.425 4.881 1.00 36.62 226 HIS A C 1
ATOM 1849 O O . HIS A 1 226 ? 6.706 18.352 5.785 1.00 36.62 226 HIS A O 1
ATOM 1855 N N . PRO A 1 227 ? 7.192 18.829 3.638 1.00 37.16 227 PRO A N 1
ATOM 1856 C CA . PRO A 1 227 ? 5.805 19.096 3.260 1.00 37.16 227 PRO A CA 1
ATOM 1857 C C . PRO A 1 227 ? 4.928 17.850 3.475 1.00 37.16 227 PRO A C 1
ATOM 1859 O O . PRO A 1 227 ? 5.440 16.732 3.406 1.00 37.16 227 PRO A O 1
ATOM 1862 N N . PRO A 1 228 ? 3.616 18.029 3.715 1.00 39.00 228 PRO A N 1
ATOM 1863 C CA . PRO A 1 228 ? 2.733 16.945 4.118 1.00 39.00 228 PRO A CA 1
ATOM 1864 C C . PRO A 1 228 ? 2.758 15.762 3.143 1.00 39.00 228 PRO A C 1
ATOM 1866 O O . PRO A 1 228 ? 2.688 15.932 1.921 1.00 39.00 228 PRO A O 1
ATOM 1869 N N . LEU A 1 229 ? 2.836 14.561 3.716 1.00 41.25 229 LEU A N 1
ATOM 1870 C CA . LEU A 1 229 ? 2.776 13.274 3.027 1.00 41.25 229 LEU A CA 1
ATOM 1871 C C . LEU A 1 229 ? 1.370 13.078 2.451 1.00 41.25 229 LEU A C 1
ATOM 1873 O O . LEU A 1 229 ? 0.509 12.524 3.120 1.00 41.25 229 LEU A O 1
ATOM 1877 N N . CYS A 1 230 ? 1.101 13.524 1.225 1.00 40.66 230 CYS A N 1
ATOM 1878 C CA . CYS A 1 230 ? -0.211 13.304 0.612 1.00 40.66 230 CYS A CA 1
ATOM 1879 C C . CYS A 1 230 ? -0.389 11.814 0.254 1.00 40.66 230 CYS A C 1
ATOM 1881 O O . CYS A 1 230 ? 0.017 11.356 -0.815 1.00 40.66 230 CYS A O 1
ATOM 1883 N N . LEU A 1 231 ? -0.981 11.060 1.183 1.00 45.19 231 LEU A N 1
ATOM 1884 C CA . LEU A 1 231 ? -1.283 9.627 1.097 1.00 45.19 231 LEU A CA 1
ATOM 1885 C C . LEU A 1 231 ? -2.702 9.377 0.539 1.00 45.19 231 LEU A C 1
ATOM 1887 O O . LEU A 1 231 ? -3.483 8.605 1.105 1.00 45.19 231 LEU A O 1
ATOM 1891 N N . GLU A 1 232 ? -3.102 10.089 -0.519 1.00 39.97 232 GLU A N 1
ATOM 1892 C CA . GLU A 1 232 ? -4.392 9.848 -1.182 1.00 39.97 232 GLU A CA 1
ATOM 1893 C C . GLU A 1 232 ? -4.292 8.675 -2.171 1.00 39.97 232 GLU A C 1
ATOM 1895 O O . GLU A 1 232 ? -3.552 8.726 -3.152 1.00 39.97 232 GLU A O 1
ATOM 1900 N N . GLU A 1 233 ? -5.106 7.641 -1.960 1.00 42.66 233 GLU A N 1
ATOM 1901 C CA . GLU A 1 233 ? -5.401 6.635 -2.977 1.00 42.66 233 GLU A CA 1
ATOM 1902 C C . GLU A 1 233 ? -6.489 7.177 -3.916 1.00 42.66 233 GLU A C 1
ATOM 1904 O O . GLU A 1 233 ? -7.685 7.020 -3.660 1.00 42.66 233 GLU A O 1
ATOM 1909 N N . TYR A 1 234 ? -6.113 7.803 -5.032 1.00 40.34 234 TYR A N 1
ATOM 1910 C CA . TYR A 1 234 ? -7.038 7.861 -6.166 1.00 40.34 234 TYR A CA 1
ATOM 1911 C C . TYR A 1 234 ? -6.614 6.845 -7.217 1.00 40.34 234 TYR A C 1
ATOM 1913 O O . TYR A 1 234 ? -5.455 6.875 -7.631 1.00 40.34 234 TYR A O 1
ATOM 1921 N N . PRO A 1 235 ? -7.561 6.083 -7.794 1.00 39.66 235 PRO A N 1
ATOM 1922 C CA . PRO A 1 235 ? -7.294 5.276 -8.980 1.00 39.66 235 PRO A CA 1
ATOM 1923 C C . PRO A 1 235 ? -6.641 6.105 -10.094 1.00 39.66 235 PRO A C 1
ATOM 1925 O O . PRO A 1 235 ? -5.810 5.614 -10.836 1.00 39.66 235 PRO A O 1
ATOM 1928 N N . SER A 1 236 ? -6.973 7.398 -10.208 1.00 36.75 236 SER A N 1
ATOM 1929 C CA . SER A 1 236 ? -6.374 8.316 -11.185 1.00 36.75 236 SER A CA 1
ATOM 1930 C C . SER A 1 236 ? -4.965 8.812 -10.841 1.00 36.75 236 SER A C 1
ATOM 1932 O O . SER A 1 236 ? -4.297 9.347 -11.722 1.00 36.75 236 SER A O 1
ATOM 1934 N N . PHE A 1 237 ? -4.520 8.700 -9.591 1.00 42.28 237 PHE A N 1
ATOM 1935 C CA . PHE A 1 237 ? -3.264 9.278 -9.104 1.00 42.28 237 PHE A CA 1
ATOM 1936 C C . PHE A 1 237 ? -2.056 8.403 -9.427 1.00 42.28 237 PHE A C 1
ATOM 1938 O O . PHE A 1 237 ? -1.070 8.922 -9.955 1.00 42.28 237 PHE A O 1
ATOM 1945 N N . ASP A 1 238 ? -2.190 7.083 -9.281 1.00 48.91 238 ASP A N 1
ATOM 1946 C CA . ASP A 1 238 ? -1.189 6.114 -9.753 1.00 48.91 238 ASP A CA 1
ATOM 1947 C C . ASP A 1 238 ? -0.924 6.270 -11.260 1.00 48.91 238 ASP A C 1
ATOM 1949 O O . ASP A 1 238 ? 0.208 6.167 -11.748 1.00 48.91 238 ASP A O 1
ATOM 1953 N N . TRP A 1 239 ? -1.959 6.638 -12.020 1.00 52.53 239 TRP A N 1
ATOM 1954 C CA . TRP A 1 239 ? -1.838 6.897 -13.452 1.00 52.53 239 TRP A CA 1
ATOM 1955 C C . TRP A 1 239 ? -1.267 8.273 -13.785 1.00 52.53 239 TRP A C 1
ATOM 1957 O O . TRP A 1 239 ? -0.515 8.372 -14.748 1.00 52.53 239 TRP A O 1
ATOM 1967 N N . ILE A 1 240 ? -1.553 9.328 -13.012 1.00 50.84 240 ILE A N 1
ATOM 1968 C CA . ILE A 1 240 ? -0.918 10.651 -13.189 1.00 50.84 240 ILE A CA 1
ATOM 1969 C C . ILE A 1 240 ? 0.594 10.535 -13.018 1.00 50.84 240 ILE A C 1
ATOM 1971 O O . ILE A 1 240 ? 1.355 11.033 -13.849 1.00 50.84 240 ILE A O 1
ATOM 1975 N N . VAL A 1 241 ? 1.014 9.820 -11.979 1.00 48.97 241 VAL A N 1
ATOM 1976 C CA . VAL A 1 241 ? 2.406 9.473 -11.718 1.00 48.97 241 VAL A CA 1
ATOM 1977 C C . VAL A 1 241 ? 3.006 8.726 -12.908 1.00 48.97 241 VAL A C 1
ATOM 1979 O O . VAL A 1 241 ? 4.040 9.128 -13.440 1.00 48.97 241 VAL A O 1
ATOM 1982 N N . THR A 1 242 ? 2.332 7.687 -13.400 1.00 50.09 242 THR A N 1
ATOM 1983 C CA . THR A 1 242 ? 2.864 6.881 -14.503 1.00 50.09 242 THR A CA 1
ATOM 1984 C C . THR A 1 242 ? 2.923 7.653 -15.830 1.00 50.09 242 THR A C 1
ATOM 1986 O O . THR A 1 242 ? 3.899 7.570 -16.578 1.00 50.09 242 THR A O 1
ATOM 1989 N N . ILE A 1 243 ? 1.917 8.482 -16.111 1.00 52.62 243 ILE A N 1
ATOM 1990 C CA . ILE A 1 243 ? 1.873 9.389 -17.265 1.00 52.62 243 ILE A CA 1
ATOM 1991 C C . ILE A 1 243 ? 3.013 10.407 -17.197 1.00 52.62 243 ILE A C 1
ATOM 1993 O O . ILE A 1 243 ? 3.687 10.659 -18.201 1.00 52.62 243 ILE A O 1
ATOM 1997 N N . TRP A 1 244 ? 3.263 10.963 -16.016 1.00 53.41 244 TRP A N 1
ATOM 1998 C CA . TRP A 1 244 ? 4.356 11.893 -15.791 1.00 53.41 244 TRP A CA 1
ATOM 1999 C C . TRP A 1 244 ? 5.724 11.226 -16.010 1.00 53.41 244 TRP A C 1
ATOM 2001 O O . TRP A 1 244 ? 6.583 11.806 -16.677 1.00 53.41 244 TRP A O 1
ATOM 2011 N N . ILE A 1 245 ? 5.904 9.976 -15.568 1.00 53.75 245 ILE A N 1
ATOM 2012 C CA . ILE A 1 245 ? 7.113 9.171 -15.820 1.00 53.75 245 ILE A CA 1
ATOM 2013 C C . ILE A 1 245 ? 7.363 9.010 -17.319 1.00 53.75 245 ILE A C 1
ATOM 2015 O O . ILE A 1 245 ? 8.465 9.293 -17.795 1.00 53.75 245 ILE A O 1
ATOM 2019 N N . ILE A 1 246 ? 6.332 8.641 -18.085 1.00 54.66 246 ILE A N 1
ATOM 2020 C CA . ILE A 1 246 ? 6.429 8.504 -19.544 1.00 54.66 246 ILE A CA 1
ATOM 2021 C C . ILE A 1 246 ? 6.804 9.840 -20.209 1.00 54.66 246 ILE A C 1
ATOM 2023 O O . ILE A 1 246 ? 7.667 9.890 -21.091 1.00 54.66 246 ILE A O 1
ATOM 2027 N N . GLN A 1 247 ? 6.176 10.942 -19.794 1.00 52.81 247 GLN A N 1
ATOM 2028 C CA . GLN A 1 247 ? 6.444 12.270 -20.353 1.00 52.81 247 GLN A CA 1
ATOM 2029 C C . GLN A 1 247 ? 7.866 12.756 -20.046 1.00 52.81 247 GLN A C 1
ATOM 2031 O O . GLN A 1 247 ? 8.501 13.401 -20.890 1.00 52.81 247 GLN A O 1
ATOM 2036 N N . ARG A 1 248 ? 8.400 12.415 -18.870 1.00 55.38 248 ARG A N 1
ATOM 2037 C CA . ARG A 1 248 ? 9.765 12.773 -18.479 1.00 55.38 248 ARG A CA 1
ATOM 2038 C C . ARG A 1 248 ? 10.820 11.907 -19.156 1.00 55.38 248 ARG A C 1
ATOM 2040 O O . ARG A 1 248 ? 11.849 12.448 -19.564 1.00 55.38 248 ARG A O 1
ATOM 2047 N N . LEU A 1 249 ? 10.551 10.605 -19.328 1.00 52.94 249 LEU A N 1
ATOM 2048 C CA . LEU A 1 249 ? 11.381 9.695 -20.130 1.00 52.94 249 LEU A CA 1
ATOM 2049 C C . LEU A 1 249 ? 11.590 10.278 -21.536 1.00 52.94 249 LEU A C 1
ATOM 2051 O O . LEU A 1 249 ? 12.711 10.322 -22.035 1.00 52.94 249 LEU A O 1
ATOM 2055 N N . ARG A 1 250 ? 10.531 10.839 -22.133 1.00 47.94 250 ARG A N 1
ATOM 2056 C CA . ARG A 1 250 ? 10.579 11.476 -23.457 1.00 47.94 250 ARG A CA 1
ATOM 2057 C C . ARG A 1 250 ? 11.361 12.796 -23.504 1.00 47.94 250 ARG A C 1
ATOM 2059 O O . ARG A 1 250 ? 12.071 13.038 -24.474 1.00 47.94 250 ARG A O 1
ATOM 2066 N N . THR A 1 251 ? 11.215 13.680 -22.515 1.00 46.50 251 THR A N 1
ATOM 2067 C CA . THR A 1 251 ? 11.782 15.046 -22.583 1.00 46.50 251 THR A CA 1
ATOM 2068 C C . THR A 1 251 ? 13.269 15.121 -22.249 1.00 46.50 251 THR A C 1
ATOM 2070 O O . THR A 1 251 ? 13.961 15.961 -22.817 1.00 46.50 251 THR A O 1
ATOM 2073 N N . LYS A 1 252 ? 13.786 14.264 -21.359 1.00 45.66 252 LYS A N 1
ATOM 2074 C CA . LYS A 1 252 ? 15.177 14.378 -20.880 1.00 45.66 252 LYS A CA 1
ATOM 2075 C C . LYS A 1 252 ? 16.167 13.380 -21.480 1.00 45.66 252 LYS A C 1
ATOM 2077 O O . LYS A 1 252 ? 17.361 13.630 -21.384 1.00 45.66 252 LYS A O 1
ATOM 2082 N N . LEU A 1 253 ? 15.712 12.332 -22.173 1.00 46.12 253 LEU A N 1
ATOM 2083 C CA . LEU A 1 253 ? 16.600 11.438 -22.939 1.00 46.12 253 LEU A CA 1
ATOM 2084 C C . LEU A 1 253 ? 17.068 12.028 -24.282 1.00 46.12 253 LEU A C 1
ATOM 2086 O O . LEU A 1 253 ? 18.020 11.523 -24.868 1.00 46.12 253 LEU A O 1
ATOM 2090 N N . ASN A 1 254 ? 16.455 13.130 -24.729 1.00 43.16 254 ASN A N 1
ATOM 2091 C CA . ASN A 1 254 ? 16.966 13.971 -25.819 1.00 43.16 254 ASN A CA 1
ATOM 2092 C C . ASN A 1 254 ? 18.095 14.925 -25.374 1.00 43.16 254 ASN A C 1
ATOM 2094 O O . ASN A 1 254 ? 18.617 15.678 -26.193 1.00 43.16 254 ASN A O 1
ATOM 2098 N N . MET A 1 255 ? 18.470 14.922 -24.090 1.00 37.41 255 MET A N 1
ATOM 2099 C CA . MET A 1 255 ? 19.593 15.691 -23.553 1.00 37.41 255 MET A CA 1
ATOM 2100 C C . MET A 1 255 ? 20.724 14.726 -23.182 1.00 37.41 255 MET A C 1
ATOM 2102 O O . MET A 1 255 ? 20.467 13.653 -22.643 1.00 37.41 255 MET A O 1
ATOM 2106 N N . SER A 1 256 ? 21.980 15.098 -23.451 1.00 39.06 256 SER A N 1
ATOM 2107 C CA . SER A 1 256 ? 23.186 14.280 -23.221 1.00 39.06 256 SER A CA 1
ATOM 2108 C C . SER A 1 256 ? 23.563 14.132 -21.734 1.00 39.06 256 SER A C 1
ATOM 2110 O O . SER A 1 256 ? 24.728 14.270 -21.363 1.00 39.06 256 SER A O 1
ATOM 2112 N N . VAL A 1 257 ? 22.581 13.935 -20.857 1.00 41.28 257 VAL A N 1
ATOM 2113 C CA . VAL A 1 257 ? 22.790 13.772 -19.417 1.00 41.28 257 VAL A CA 1
ATOM 2114 C C . VAL A 1 257 ? 22.812 12.285 -19.086 1.00 41.28 257 VAL A C 1
ATOM 2116 O O . VAL A 1 257 ? 22.080 11.490 -19.676 1.00 41.28 257 VAL A O 1
ATOM 2119 N N . ASP A 1 258 ? 23.676 11.927 -18.141 1.00 47.00 258 ASP A N 1
ATOM 2120 C CA . ASP A 1 258 ? 23.900 10.570 -17.664 1.00 47.00 258 ASP A CA 1
ATOM 2121 C C . ASP A 1 258 ? 22.573 9.875 -17.304 1.00 47.00 258 ASP A C 1
ATOM 2123 O O . ASP A 1 258 ? 21.862 10.291 -16.377 1.00 47.00 258 ASP A O 1
ATOM 2127 N N . LYS A 1 259 ? 22.221 8.848 -18.093 1.00 45.66 259 LYS A N 1
ATOM 2128 C CA . LYS A 1 259 ? 20.881 8.229 -18.191 1.00 45.66 259 LYS A CA 1
ATOM 2129 C C . LYS A 1 259 ? 20.349 7.693 -16.852 1.00 45.66 259 LYS A C 1
ATOM 2131 O O . LYS A 1 259 ? 19.143 7.521 -16.700 1.00 45.66 259 LYS A O 1
ATOM 2136 N N . TRP A 1 260 ? 21.233 7.471 -15.881 1.00 42.88 260 TRP A N 1
ATOM 2137 C CA . TRP A 1 260 ? 20.956 6.792 -14.614 1.00 42.88 260 TRP A CA 1
ATOM 2138 C C . TRP A 1 260 ? 20.655 7.735 -13.444 1.00 42.88 260 TRP A C 1
ATOM 2140 O O . TRP A 1 260 ? 19.737 7.481 -12.665 1.00 42.88 260 TRP A O 1
ATOM 2150 N N . SER A 1 261 ? 21.297 8.910 -13.401 1.00 38.50 261 SER A N 1
ATOM 2151 C CA . SER A 1 261 ? 20.958 9.999 -12.460 1.00 38.50 261 SER A CA 1
ATOM 2152 C C . SER A 1 261 ? 19.493 10.468 -12.572 1.00 38.50 261 SER A C 1
ATOM 2154 O O . SER A 1 261 ? 18.919 11.049 -11.644 1.00 38.50 261 SER A O 1
ATOM 2156 N N . PHE A 1 262 ? 18.883 10.192 -13.725 1.00 42.38 262 PHE A N 1
ATOM 2157 C CA . PHE A 1 262 ? 17.504 10.487 -14.078 1.00 42.38 262 PHE A CA 1
ATOM 2158 C C . PHE A 1 262 ? 16.499 9.510 -13.443 1.00 42.38 262 PHE A C 1
ATOM 2160 O O . PHE A 1 262 ? 15.474 9.960 -12.933 1.00 42.38 262 PHE A O 1
ATOM 2167 N N . LEU A 1 263 ? 16.804 8.207 -13.388 1.00 41.34 263 LEU A N 1
ATOM 2168 C CA . LEU A 1 263 ? 15.912 7.192 -12.807 1.00 41.34 263 LEU A CA 1
ATOM 2169 C C . LEU A 1 263 ? 15.807 7.318 -11.287 1.00 41.34 263 LEU A C 1
ATOM 2171 O O . LEU A 1 263 ? 14.706 7.253 -10.744 1.00 41.34 263 LEU A O 1
ATOM 2175 N N . SER A 1 264 ? 16.915 7.641 -10.612 1.00 38.44 264 SER A N 1
ATOM 2176 C CA . SER A 1 264 ? 16.906 7.934 -9.173 1.00 38.44 264 SER A CA 1
ATOM 2177 C C . SER A 1 264 ? 16.056 9.158 -8.805 1.00 38.44 264 SER A C 1
ATOM 2179 O O . SER A 1 264 ? 15.585 9.262 -7.680 1.00 38.44 264 SER A O 1
ATOM 2181 N N . ARG A 1 265 ? 15.835 10.095 -9.743 1.00 38.62 265 ARG A N 1
ATOM 2182 C CA . ARG A 1 265 ? 14.981 11.279 -9.528 1.00 38.62 265 ARG A CA 1
ATOM 2183 C C . ARG A 1 265 ? 13.507 11.028 -9.834 1.00 38.62 265 ARG A C 1
ATOM 2185 O O . ARG A 1 265 ? 12.671 11.766 -9.334 1.00 38.62 265 ARG A O 1
ATOM 2192 N N . ILE A 1 266 ? 13.173 10.005 -10.624 1.00 42.41 266 ILE A N 1
ATOM 2193 C CA . ILE A 1 266 ? 11.775 9.631 -10.867 1.00 42.41 266 ILE A CA 1
ATOM 2194 C C . ILE A 1 266 ? 11.122 9.175 -9.559 1.00 42.41 266 ILE A C 1
ATOM 2196 O O . ILE A 1 266 ? 10.034 9.651 -9.260 1.00 42.41 266 ILE A O 1
ATOM 2200 N N . GLY A 1 267 ? 11.819 8.357 -8.759 1.00 40.56 267 GLY A N 1
ATOM 2201 C CA . GLY A 1 267 ? 11.387 7.908 -7.426 1.00 40.56 267 GLY A CA 1
ATOM 2202 C C . GLY A 1 267 ? 11.156 9.028 -6.403 1.00 40.56 267 GLY A C 1
ATOM 2203 O O . GLY A 1 267 ? 10.195 8.976 -5.645 1.00 40.56 267 GLY A O 1
ATOM 2204 N N . LEU A 1 268 ? 12.000 10.062 -6.416 1.00 35.12 268 LEU A N 1
ATOM 2205 C CA . LEU A 1 268 ? 11.875 11.240 -5.547 1.00 35.12 268 LEU A CA 1
ATOM 2206 C C . LEU A 1 268 ? 10.731 12.168 -5.979 1.00 35.12 268 LEU A C 1
ATOM 2208 O O . LEU A 1 268 ? 9.965 12.653 -5.158 1.00 35.12 268 LEU A O 1
ATOM 2212 N N . ASP A 1 269 ? 10.570 12.405 -7.278 1.00 34.12 269 ASP A N 1
ATOM 2213 C CA . ASP A 1 269 ? 9.505 13.277 -7.782 1.00 34.12 269 ASP A CA 1
ATOM 2214 C C . ASP A 1 269 ? 8.116 12.602 -7.766 1.00 34.12 269 ASP A C 1
ATOM 2216 O O . ASP A 1 269 ? 7.105 13.292 -7.655 1.00 34.12 269 ASP A O 1
ATOM 2220 N N . LEU A 1 270 ? 8.073 11.265 -7.794 1.00 39.16 270 LEU A N 1
ATOM 2221 C CA . LEU A 1 270 ? 6.923 10.410 -7.454 1.00 39.16 270 LEU A CA 1
ATOM 2222 C C . LEU A 1 270 ? 6.282 10.818 -6.107 1.00 39.16 270 LEU A C 1
ATOM 2224 O O . LEU A 1 270 ? 5.061 10.831 -5.983 1.00 39.16 270 LEU A O 1
ATOM 2228 N N . PHE A 1 271 ? 7.116 11.213 -5.139 1.00 36.84 271 PHE A N 1
ATOM 2229 C CA . PHE A 1 271 ? 6.744 11.621 -3.779 1.00 36.84 271 PHE A CA 1
ATOM 2230 C C . PHE A 1 271 ? 6.452 13.124 -3.632 1.00 36.84 271 PHE A C 1
ATOM 2232 O O . PHE A 1 271 ? 5.672 13.551 -2.786 1.00 36.84 271 PHE A O 1
ATOM 2239 N N . PHE A 1 272 ? 7.058 13.970 -4.467 1.00 31.98 272 PHE A N 1
ATOM 2240 C CA . PHE A 1 272 ? 6.775 15.411 -4.446 1.00 31.98 272 PHE A CA 1
ATOM 2241 C C . PHE A 1 272 ? 5.524 15.780 -5.246 1.00 31.98 272 PHE A C 1
ATOM 2243 O O . PHE A 1 272 ? 4.810 16.718 -4.881 1.00 31.98 272 PHE A O 1
ATOM 2250 N N . ILE A 1 273 ? 5.227 15.058 -6.331 1.00 32.81 273 ILE A N 1
ATOM 2251 C CA . ILE A 1 273 ? 3.991 15.247 -7.104 1.00 32.81 273 ILE A CA 1
ATOM 2252 C C . ILE A 1 273 ? 2.786 14.800 -6.289 1.00 32.81 273 ILE A C 1
ATOM 2254 O O . ILE A 1 273 ? 1.741 15.450 -6.372 1.00 32.81 273 ILE A O 1
ATOM 2258 N N . SER A 1 274 ? 2.952 13.777 -5.443 1.00 34.66 274 SER A N 1
ATOM 2259 C CA . SER A 1 274 ? 1.910 13.412 -4.498 1.00 34.66 274 SER A CA 1
ATOM 2260 C C . SER A 1 274 ? 1.621 14.550 -3.516 1.00 34.66 274 SER A C 1
ATOM 2262 O O . SER A 1 274 ? 0.481 15.000 -3.433 1.00 34.66 274 SER A O 1
ATOM 2264 N N . GLY A 1 275 ? 2.648 15.129 -2.882 1.00 31.47 275 GLY A N 1
ATOM 2265 C CA . GLY A 1 275 ? 2.496 16.272 -1.967 1.00 31.47 275 GLY A CA 1
ATOM 2266 C C . GLY A 1 275 ? 1.960 17.570 -2.604 1.00 31.47 275 GLY A C 1
ATOM 2267 O O . GLY A 1 275 ? 1.154 18.280 -2.002 1.00 31.47 275 GLY A O 1
ATOM 2268 N N . THR A 1 276 ? 2.362 17.899 -3.837 1.00 28.27 276 THR A N 1
ATOM 2269 C CA . THR A 1 276 ? 2.003 19.182 -4.485 1.00 28.27 276 THR A CA 1
ATOM 2270 C C . THR A 1 276 ? 0.610 19.211 -5.116 1.00 28.27 276 THR A C 1
ATOM 2272 O O . THR A 1 276 ? 0.025 20.292 -5.219 1.00 28.27 276 THR A O 1
ATOM 2275 N N . PHE A 1 277 ? 0.038 18.067 -5.512 1.00 27.86 277 PHE A N 1
ATOM 2276 C CA . PHE A 1 277 ? -1.359 18.018 -5.968 1.00 27.86 277 PHE A CA 1
ATOM 2277 C C . PHE A 1 277 ? -2.353 18.205 -4.807 1.00 27.86 277 PHE A C 1
ATOM 2279 O O . PHE A 1 277 ? -3.370 18.873 -5.000 1.00 27.86 277 PHE A O 1
ATOM 2286 N N . CYS A 1 278 ? -2.021 17.718 -3.603 1.00 32.03 278 CYS A N 1
ATOM 2287 C CA . CYS A 1 278 ? -2.781 17.968 -2.368 1.00 32.03 278 CYS A CA 1
ATOM 2288 C C . CYS A 1 278 ? -2.876 19.467 -2.040 1.00 32.03 278 CYS A C 1
ATOM 2290 O O . CYS A 1 278 ? -3.957 19.987 -1.777 1.00 32.03 278 CYS A O 1
ATOM 2292 N N . GLN A 1 279 ? -1.751 20.193 -2.108 1.00 29.31 279 GLN A N 1
ATOM 2293 C CA . GLN A 1 279 ? -1.697 21.614 -1.728 1.00 29.31 279 GLN A CA 1
ATOM 2294 C C . GLN A 1 279 ? -2.530 22.542 -2.627 1.00 29.31 279 GLN A C 1
ATOM 2296 O O . GLN A 1 279 ? -2.818 23.669 -2.237 1.00 29.31 279 GLN A O 1
ATOM 2301 N N . LYS A 1 280 ? -2.927 22.097 -3.826 1.00 28.39 280 LYS A N 1
ATOM 2302 C CA . LYS A 1 280 ? -3.755 22.886 -4.755 1.00 28.39 280 LYS A CA 1
ATOM 2303 C C . LYS A 1 280 ? -5.260 22.621 -4.642 1.00 28.39 280 LYS A C 1
ATOM 2305 O O . LYS A 1 280 ? -6.018 23.204 -5.415 1.00 28.39 280 LYS A O 1
ATOM 2310 N N . LYS A 1 281 ? -5.693 21.759 -3.716 1.00 31.69 281 LYS A N 1
ATOM 2311 C CA . LYS A 1 281 ? -7.112 21.496 -3.412 1.00 31.69 281 LYS A CA 1
ATOM 2312 C C . LYS A 1 281 ? -7.581 22.106 -2.077 1.00 31.69 281 LYS A C 1
ATOM 2314 O O . LYS A 1 281 ? -8.608 21.680 -1.554 1.00 31.69 281 LYS A O 1
ATOM 2319 N N . GLY A 1 282 ? -6.845 23.088 -1.551 1.00 29.86 282 GLY A N 1
ATOM 2320 C CA . GLY A 1 282 ? -7.310 23.992 -0.492 1.00 29.86 282 GLY A CA 1
ATOM 2321 C C . GLY A 1 282 ? -7.990 25.223 -1.071 1.00 29.86 282 GLY A C 1
ATOM 2322 O O . GLY A 1 282 ? -7.415 25.792 -2.027 1.00 29.86 282 GLY A O 1
#

Sequence (282 aa):
MLEAGIYLIPKQCFRSHPAYIDIFELFHERTWQTDLGHLCDRITAPEDIFNFDNFPIKYMFLVTYKTAHCSFYLPVALAPMYLQLATEETLKQAHDILIPLGQYFQIQVDYFDNLGNPSVIGKIGNDIQDNKCSWLVNQVIQRCTLEQRQLLDASYGRKGAAEAKVKALFNELFFQLEKVYKKYEERVVGELHEKIAAAHESKGLEKKSLRGLPWQDLQAHQIEDHPPLCLEEYPSFDWIVTIWIIQRLRTKLNMSVDKWSFLSRIGLDLFFISGTFCQKKG

pLDDT: mean 74.73, std 21.07, range [27.86, 97.69]